Protein AF-A0A961GKF4-F1 (afdb_monomer)

Radius of gyration: 21.77 Å; Cα contacts (8 Å, |Δi|>4): 255; chains: 1; bounding box: 46×37×75 Å

Sequence (234 aa):
SEDMGIIAVYMNDEKHPLAAIPRLLDRANQALQTLERYKSGLDEVAGQLARLEIEDAVTIRDVVILLQRMEMVLRISDEIEATIVELGTDGRLIRLQLDEIMAGVQDERRLVVLDYFHEDAAWHLEEAMTALDQLATSDLLDLKQVASMLHLPEGAGDLDGSLQPKGYRMLARIPRLPDGVVDHIVERFGTLSKIMRATIDDLDDVDGVGETRARAIKEGLSRLAEASILGRYS

Solvent-accessible surface area (backbone atoms only — not comparable to full-atom values): 13100 Å² total; per-residue (Å²): 143,82,88,72,91,71,50,66,52,75,56,91,96,44,78,46,74,54,77,58,65,71,60,51,51,54,51,42,53,55,48,49,59,48,42,52,55,45,48,55,53,36,52,53,46,52,53,52,47,54,40,27,52,74,65,72,62,30,29,46,45,57,56,39,52,41,52,41,39,49,54,51,42,49,56,50,48,54,55,41,51,56,48,32,62,75,44,48,82,78,20,54,64,60,48,54,51,48,54,60,74,50,59,64,50,68,60,51,51,53,27,54,48,64,20,60,48,67,78,50,102,88,37,48,70,66,56,49,52,51,52,60,72,69,50,50,74,76,48,56,73,34,58,42,53,49,30,41,70,54,57,31,85,80,35,53,77,47,52,79,42,77,49,70,47,26,33,56,55,68,53,69,72,34,86,93,62,56,66,71,39,52,52,44,49,34,69,73,51,55,27,32,69,48,54,73,67,50,50,53,66,65,37,28,74,34,73,83,41,37,65,71,46,17,48,53,50,55,52,42,55,48,51,53,49,50,50,46,58,54,63,74,79,114

Foldseek 3Di:
DPPDPWDWDDDDPDIGTADDLVVLVVVLVVLLVVLLVLLVVLVVLVLVQLLCQLVLNDFLLSLLVNLLSLLVSVVSLVVSVVSLVSNPPVCVVSVVSSCVSCPCSVVLSLQSLQFFADDDPPDDSVQLVVQSNVDDNVQSVQSQSNQQSRVGPPGSNDRSHGTFTLCSNLQVQQPPDDPVLVVQLSVLQVGPNSSQVDDLVSSCPGPPQHSVNSVSSNVSSVVSNVVSVVVVVD

Nearest PDB structures (foldseek):
  3c1y-assembly1_A  TM=8.906E-01  e=5.230E-15  Thermotoga maritima
  7y0d-assembly1_G  TM=9.276E-01  e=1.802E-14  Mycolicibacterium smegmatis MC2 155
  4yxm-assembly1_A  TM=8.840E-01  e=3.263E-14  Thermotoga maritima
  7jh5-assembly2_B  TM=2.124E-01  e=2.817E-01  synthetic construct
  7k5b-assembly1_C  TM=2.285E-01  e=2.142E+00  Tetrahymena thermophila

Secondary structure (DSSP, 8-state):
------EEEEETTEEEEEPPHHHHHHHHHHHHHHHHHHHHHHHHHHHHHHHHHHTT-EEHHHHHHHHHHHHHHHHHHHHHHHHHHHHGGGGHHHHHHHHHHHTTHHHHHHHHHHHH---BTTB-HHHHHHHHHT--HHHHT-HHHHHHHTT-TTGGG-TT-EE---SHHHHHTSTT--HHH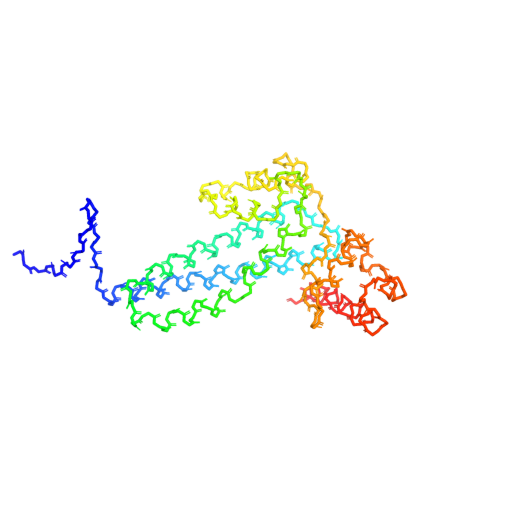HHHHHHHH-SHHHHHH--HHHHHTSTTTHHHHHHHHHHHHHHHHHHHHHTT--

Mean predicted aligned error: 5.62 Å

pLDDT: mean 91.43, std 9.97, range [41.97, 98.44]

Structure (mmCIF, N/CA/C/O backbone):
data_AF-A0A961GKF4-F1
#
_entry.id   AF-A0A961GKF4-F1
#
loop_
_atom_site.group_PDB
_atom_site.id
_atom_site.type_symbol
_atom_site.label_atom_id
_atom_site.label_alt_id
_atom_site.label_comp_id
_atom_site.label_asym_id
_atom_site.label_entity_id
_atom_site.label_seq_id
_atom_site.pdbx_PDB_ins_code
_atom_site.Cartn_x
_atom_site.Cartn_y
_atom_site.Cartn_z
_atom_site.occupancy
_atom_site.B_iso_or_equiv
_atom_site.auth_seq_id
_atom_site.auth_comp_id
_atom_site.auth_asym_id
_atom_site.auth_atom_id
_atom_site.pdbx_PDB_model_num
ATOM 1 N N . SER A 1 1 ? 22.509 4.468 -48.018 1.00 45.38 1 SER A N 1
ATOM 2 C CA . SER A 1 1 ? 21.329 4.504 -47.128 1.00 45.38 1 SER A CA 1
ATOM 3 C C . SER A 1 1 ? 21.329 3.228 -46.300 1.00 45.38 1 SER A C 1
ATOM 5 O O . SER A 1 1 ? 20.417 2.419 -46.381 1.00 45.38 1 SER A O 1
ATOM 7 N N . GLU A 1 2 ? 22.444 3.029 -45.598 1.00 45.44 2 GLU A N 1
ATOM 8 C CA . GLU A 1 2 ? 22.917 1.773 -44.989 1.00 45.44 2 GLU A CA 1
ATOM 9 C C . GLU A 1 2 ? 23.235 2.018 -43.493 1.00 45.44 2 GLU A C 1
ATOM 11 O O . GLU A 1 2 ? 23.802 1.174 -42.815 1.00 45.44 2 GLU A O 1
ATOM 16 N N . ASP A 1 3 ? 22.842 3.193 -42.976 1.00 51.28 3 ASP A N 1
ATOM 17 C CA . ASP A 1 3 ? 23.313 3.780 -41.711 1.00 51.28 3 ASP A CA 1
ATOM 18 C C . ASP A 1 3 ? 22.373 3.559 -40.517 1.00 51.28 3 ASP A C 1
ATOM 20 O O . ASP A 1 3 ? 22.557 4.148 -39.454 1.00 51.28 3 ASP A O 1
ATOM 24 N N . MET A 1 4 ? 21.357 2.705 -40.642 1.00 59.06 4 MET A N 1
ATOM 25 C CA . MET A 1 4 ? 20.515 2.341 -39.502 1.00 59.06 4 MET A CA 1
ATOM 26 C C . MET A 1 4 ? 20.481 0.827 -39.347 1.00 59.06 4 MET A C 1
ATOM 28 O O . MET A 1 4 ? 19.650 0.145 -39.944 1.00 59.06 4 MET A O 1
ATOM 32 N N . GLY A 1 5 ? 21.401 0.314 -38.526 1.00 64.56 5 GLY A N 1
ATOM 33 C CA . GLY A 1 5 ? 21.435 -1.069 -38.048 1.00 64.56 5 GLY A CA 1
ATOM 34 C C . GLY A 1 5 ? 20.255 -1.378 -37.123 1.00 64.56 5 GLY A C 1
ATOM 35 O O . GLY A 1 5 ? 20.435 -1.594 -35.930 1.00 64.56 5 GLY A O 1
ATOM 36 N N . ILE A 1 6 ? 19.040 -1.343 -37.668 1.00 72.56 6 ILE A N 1
ATOM 37 C CA . ILE A 1 6 ? 17.815 -1.738 -36.975 1.00 72.56 6 ILE A CA 1
ATOM 38 C C . ILE A 1 6 ? 17.697 -3.252 -37.107 1.00 72.56 6 ILE A C 1
ATOM 40 O O . ILE A 1 6 ? 17.467 -3.775 -38.199 1.00 72.56 6 ILE A O 1
ATOM 44 N N . ILE A 1 7 ? 17.847 -3.955 -35.990 1.00 82.06 7 ILE A N 1
ATOM 45 C CA . ILE A 1 7 ? 17.543 -5.382 -35.902 1.00 82.06 7 ILE A CA 1
ATOM 46 C C . ILE A 1 7 ? 16.043 -5.494 -35.630 1.00 82.06 7 ILE A C 1
ATOM 48 O O . ILE A 1 7 ? 15.520 -4.789 -34.776 1.00 82.06 7 ILE A O 1
ATOM 52 N N . ALA A 1 8 ? 15.328 -6.345 -36.361 1.00 85.94 8 ALA A N 1
ATOM 53 C CA . ALA A 1 8 ? 13.914 -6.606 -36.108 1.00 85.94 8 ALA A CA 1
ATOM 54 C C . ALA A 1 8 ? 13.666 -8.109 -36.044 1.00 85.94 8 ALA A C 1
ATOM 56 O O . ALA A 1 8 ? 14.152 -8.857 -36.895 1.00 85.94 8 ALA A O 1
ATOM 57 N N . VAL A 1 9 ? 12.898 -8.530 -35.046 1.00 86.69 9 VAL A N 1
ATOM 58 C CA . VAL A 1 9 ? 12.414 -9.901 -34.901 1.00 86.69 9 VAL A CA 1
ATOM 59 C C . VAL A 1 9 ? 11.034 -9.983 -35.541 1.00 86.69 9 VAL A C 1
ATOM 61 O O . VAL A 1 9 ? 10.201 -9.096 -35.356 1.00 86.69 9 VAL A O 1
ATOM 64 N N . TYR A 1 10 ? 10.807 -11.039 -36.316 1.00 87.94 10 TYR A N 1
ATOM 65 C CA . TYR A 1 10 ? 9.516 -11.333 -36.927 1.00 87.94 10 TYR A CA 1
ATOM 66 C C . TYR A 1 10 ? 9.009 -12.654 -36.366 1.00 87.94 10 TYR A C 1
ATOM 68 O O . TYR A 1 10 ? 9.736 -13.649 -36.381 1.00 87.94 10 TYR 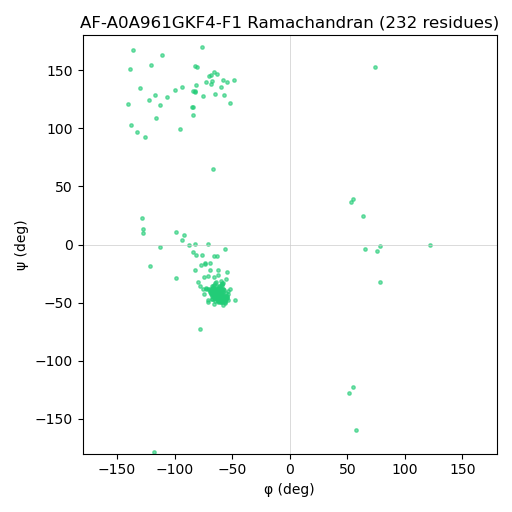A O 1
ATOM 76 N N . MET A 1 11 ? 7.773 -12.662 -35.885 1.00 90.12 11 MET A N 1
ATOM 77 C CA . MET A 1 11 ? 7.097 -13.866 -35.420 1.00 90.12 11 MET A CA 1
ATOM 78 C C . MET A 1 11 ? 5.638 -13.800 -35.865 1.00 90.12 11 MET A C 1
ATOM 80 O O . MET A 1 11 ? 4.927 -12.863 -35.519 1.00 90.12 11 MET A O 1
ATOM 84 N N . ASN A 1 12 ? 5.196 -14.792 -36.643 1.00 92.00 12 ASN A N 1
ATOM 85 C CA . ASN A 1 12 ? 3.912 -14.751 -37.355 1.00 92.00 12 ASN A CA 1
ATOM 86 C C . ASN A 1 12 ? 3.781 -13.451 -38.180 1.00 92.00 12 ASN A C 1
ATOM 88 O O . ASN A 1 12 ? 4.694 -13.124 -38.939 1.00 92.00 12 ASN A O 1
ATOM 92 N N . ASP A 1 13 ? 2.683 -12.713 -38.005 1.00 91.75 13 ASP A N 1
ATOM 93 C CA . ASP A 1 13 ? 2.417 -11.435 -38.674 1.00 91.75 13 ASP A CA 1
ATOM 94 C C . ASP A 1 13 ? 2.894 -10.213 -37.860 1.00 91.75 13 ASP A C 1
ATOM 96 O O . ASP A 1 13 ? 2.626 -9.069 -38.231 1.00 91.75 13 ASP A O 1
ATOM 100 N N . GLU A 1 14 ? 3.625 -10.427 -36.759 1.00 88.19 14 GLU A N 1
ATOM 101 C CA . GLU A 1 14 ? 4.154 -9.356 -35.915 1.00 88.19 14 GLU A CA 1
ATOM 102 C C . GLU A 1 14 ? 5.627 -9.064 -36.219 1.00 88.19 14 GLU A C 1
ATOM 104 O O . GLU A 1 14 ? 6.480 -9.955 -36.295 1.00 88.19 14 GLU A O 1
ATOM 109 N N . LYS A 1 15 ? 5.936 -7.771 -36.363 1.00 88.38 15 LYS A N 1
ATOM 110 C CA . LYS A 1 15 ? 7.294 -7.239 -36.502 1.00 88.38 15 LYS A CA 1
ATOM 111 C C . LYS A 1 15 ? 7.641 -6.419 -35.267 1.00 88.38 15 LYS A C 1
ATOM 113 O O . LYS A 1 15 ? 7.034 -5.374 -35.040 1.00 88.38 15 LYS A O 1
ATOM 118 N N . HIS A 1 16 ? 8.687 -6.820 -34.555 1.00 86.44 16 HIS A N 1
ATOM 119 C CA . HIS A 1 16 ? 9.193 -6.105 -33.391 1.00 86.44 16 HIS A CA 1
ATOM 120 C C . HIS A 1 16 ? 10.620 -5.579 -33.644 1.00 86.44 16 HIS A C 1
ATOM 122 O O . HIS A 1 16 ? 11.556 -6.376 -33.752 1.00 86.44 16 HIS A O 1
ATOM 128 N N . PRO A 1 17 ? 10.821 -4.257 -33.805 1.00 86.00 17 PRO A N 1
ATOM 129 C CA . PRO A 1 17 ? 12.155 -3.675 -33.931 1.00 86.00 17 PRO A CA 1
ATOM 130 C C . PRO A 1 17 ? 12.854 -3.635 -32.566 1.00 86.00 17 PRO A C 1
ATOM 132 O O . PRO A 1 17 ? 12.312 -3.071 -31.624 1.00 86.00 17 PRO A O 1
ATOM 135 N N . LEU A 1 18 ? 14.068 -4.174 -32.488 1.00 86.38 18 LEU A N 1
ATOM 136 C CA . LEU A 1 18 ? 14.913 -4.103 -31.299 1.00 86.38 18 LEU A CA 1
ATOM 137 C C . LEU A 1 18 ? 15.646 -2.765 -31.253 1.00 86.38 18 LEU A C 1
ATOM 139 O O . LEU A 1 18 ? 16.268 -2.336 -32.235 1.00 86.38 18 LEU A O 1
ATOM 143 N N . ALA A 1 19 ? 15.594 -2.110 -30.100 1.00 86.06 19 ALA A N 1
ATOM 144 C CA . ALA A 1 19 ? 16.370 -0.914 -29.845 1.00 86.06 19 ALA A CA 1
ATOM 145 C C . ALA A 1 19 ? 17.805 -1.265 -29.419 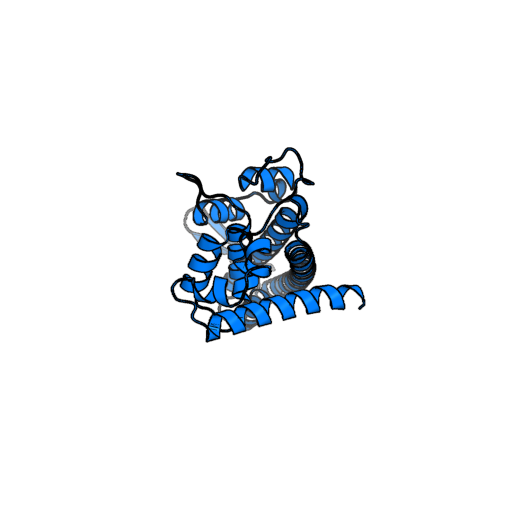1.00 86.06 19 ALA A C 1
ATOM 147 O O . ALA A 1 19 ? 18.098 -2.324 -28.870 1.00 86.06 19 ALA A O 1
ATOM 148 N N . ALA A 1 20 ? 18.736 -0.344 -29.670 1.00 90.25 20 ALA A N 1
ATOM 149 C CA . ALA A 1 20 ? 20.107 -0.497 -29.197 1.00 90.25 20 ALA A CA 1
ATOM 150 C C . ALA A 1 20 ? 20.167 -0.405 -27.661 1.00 90.25 20 ALA A C 1
ATOM 152 O O . ALA A 1 20 ? 19.530 0.472 -27.075 1.00 90.25 20 ALA A O 1
ATOM 153 N N . ILE A 1 21 ? 21.008 -1.236 -27.033 1.00 91.38 21 ILE A N 1
ATOM 154 C CA . ILE A 1 21 ? 21.167 -1.313 -25.567 1.00 91.38 21 ILE A CA 1
ATOM 155 C C . ILE A 1 21 ? 21.324 0.068 -24.899 1.00 91.38 21 ILE A C 1
ATOM 157 O O . ILE A 1 21 ? 20.583 0.330 -23.954 1.00 91.38 21 ILE A O 1
ATOM 161 N N . PRO A 1 22 ? 22.182 1.001 -25.377 1.00 93.25 22 PRO A N 1
ATOM 162 C CA . PRO A 1 22 ? 22.313 2.314 -24.738 1.00 93.25 22 PRO A CA 1
ATOM 163 C C . PRO A 1 22 ? 20.994 3.094 -24.674 1.00 93.25 22 PRO A C 1
ATOM 165 O O . PRO A 1 22 ? 20.686 3.712 -23.662 1.00 93.25 22 PRO A O 1
ATOM 168 N N . ARG A 1 23 ? 20.167 3.003 -25.723 1.00 92.69 23 ARG A N 1
ATOM 169 C CA . ARG A 1 23 ? 18.862 3.674 -25.776 1.00 92.69 23 ARG A CA 1
ATOM 170 C C . ARG A 1 23 ? 17.866 3.057 -24.794 1.00 92.69 23 ARG A C 1
ATOM 172 O O . ARG A 1 23 ? 17.072 3.785 -24.203 1.00 92.69 23 ARG A O 1
ATOM 179 N N . LEU A 1 24 ? 17.891 1.734 -24.641 1.00 94.00 24 LEU A N 1
ATOM 180 C CA . LEU A 1 24 ? 17.051 1.028 -23.672 1.00 94.00 24 LEU A CA 1
ATOM 181 C C . LEU A 1 24 ? 17.455 1.361 -22.235 1.00 94.00 24 LEU A C 1
ATOM 183 O O . LEU A 1 24 ? 16.582 1.631 -21.416 1.00 94.00 24 LEU A O 1
ATOM 187 N N . LEU A 1 25 ? 18.758 1.425 -21.947 1.00 94.81 25 LEU A N 1
ATOM 188 C CA . LEU A 1 25 ? 19.271 1.850 -20.643 1.00 94.81 25 LEU A CA 1
ATOM 189 C C . LEU A 1 25 ? 18.860 3.290 -20.314 1.00 94.81 25 LEU A C 1
ATOM 191 O O . LEU A 1 25 ? 18.378 3.546 -19.214 1.00 94.81 25 LEU A O 1
ATOM 195 N N . ASP A 1 26 ? 18.991 4.222 -21.261 1.00 95.69 26 ASP A N 1
ATOM 196 C CA . ASP A 1 26 ? 18.567 5.613 -21.058 1.00 95.69 26 ASP A CA 1
ATOM 197 C C . ASP A 1 26 ? 17.063 5.714 -20.765 1.00 95.69 26 ASP A C 1
ATOM 199 O O . ASP A 1 26 ? 16.660 6.414 -19.834 1.00 95.69 26 ASP A O 1
ATOM 203 N N . ARG A 1 27 ? 16.228 4.980 -21.517 1.00 95.00 27 ARG A N 1
ATOM 204 C CA . ARG A 1 27 ? 14.777 4.918 -21.280 1.00 95.00 27 ARG A CA 1
ATOM 205 C C . ARG A 1 27 ? 14.459 4.324 -19.906 1.00 95.00 27 ARG A C 1
ATOM 207 O O . ARG A 1 27 ? 13.668 4.913 -19.174 1.00 95.00 27 ARG A O 1
ATOM 214 N N . ALA A 1 28 ? 15.084 3.203 -19.545 1.00 96.06 28 ALA A N 1
ATOM 215 C CA . ALA A 1 28 ? 14.879 2.541 -18.258 1.00 96.06 28 ALA A CA 1
ATOM 216 C C . ALA A 1 28 ? 15.257 3.453 -17.082 1.00 96.06 28 ALA A C 1
ATOM 218 O O . ALA A 1 28 ? 14.488 3.581 -16.135 1.00 96.06 28 ALA A O 1
ATOM 219 N N . ASN A 1 29 ? 16.389 4.156 -17.170 1.00 96.00 29 ASN A N 1
ATOM 220 C CA . ASN A 1 29 ? 16.819 5.108 -16.144 1.00 96.00 29 ASN A CA 1
ATOM 221 C C . ASN A 1 29 ? 15.842 6.288 -15.994 1.00 96.00 29 ASN A C 1
ATOM 223 O O . ASN A 1 29 ? 15.541 6.705 -14.877 1.00 96.00 29 ASN A O 1
ATOM 227 N N . GLN A 1 30 ? 15.318 6.827 -17.101 1.00 96.50 30 GLN A N 1
ATOM 228 C CA . GLN A 1 30 ? 14.310 7.897 -17.059 1.00 96.50 30 GLN A CA 1
ATOM 229 C C . GLN A 1 30 ? 12.986 7.422 -16.446 1.00 96.50 30 GLN A C 1
ATOM 231 O O . GLN A 1 30 ? 12.352 8.156 -15.678 1.00 96.50 30 GLN A O 1
ATOM 236 N N . ALA A 1 31 ? 12.573 6.198 -16.774 1.00 96.62 31 ALA A N 1
ATOM 237 C CA . ALA A 1 31 ? 11.378 5.583 -16.219 1.00 96.62 31 ALA A CA 1
ATOM 238 C C . ALA A 1 31 ? 11.545 5.296 -14.718 1.00 96.62 31 ALA A C 1
ATOM 240 O O . ALA A 1 31 ? 10.671 5.684 -13.950 1.00 96.62 31 ALA A O 1
ATOM 241 N N . LEU A 1 32 ? 12.691 4.761 -14.274 1.00 98.12 32 LEU A N 1
ATOM 242 C CA . LEU A 1 32 ? 13.011 4.566 -12.852 1.00 98.12 32 LEU A CA 1
ATOM 243 C C . LEU A 1 32 ? 12.967 5.876 -12.061 1.00 98.12 32 LEU A C 1
ATOM 245 O O . LEU A 1 32 ? 12.278 5.956 -11.052 1.00 98.12 32 LEU A O 1
ATOM 249 N N . GLN A 1 33 ? 13.604 6.942 -12.552 1.00 97.81 33 GLN A N 1
ATOM 250 C CA . GLN A 1 33 ? 13.526 8.259 -11.899 1.00 97.81 33 GLN A CA 1
ATOM 251 C C . GLN A 1 33 ? 12.091 8.790 -11.817 1.00 97.81 33 GLN A C 1
ATOM 253 O O . GLN A 1 33 ? 11.741 9.560 -10.923 1.00 97.81 33 GLN A O 1
ATOM 258 N N . THR A 1 34 ? 11.252 8.441 -12.793 1.00 97.25 34 THR A N 1
ATOM 259 C CA . THR A 1 34 ? 9.830 8.779 -12.752 1.00 97.25 34 THR A CA 1
ATOM 260 C C . THR A 1 34 ? 9.124 7.940 -11.697 1.00 97.25 34 THR A C 1
ATOM 262 O O . THR A 1 34 ? 8.437 8.516 -10.859 1.00 97.25 34 THR A O 1
ATOM 265 N N . LEU A 1 35 ? 9.356 6.629 -11.670 1.00 98.44 35 LEU A N 1
ATOM 266 C CA . LEU A 1 35 ? 8.811 5.721 -10.670 1.00 98.44 35 LEU A CA 1
ATOM 267 C C . LEU A 1 35 ? 9.161 6.162 -9.244 1.00 98.44 35 LEU A C 1
ATOM 269 O O . LEU A 1 35 ? 8.263 6.239 -8.417 1.00 98.44 35 LEU A O 1
ATOM 273 N N . GLU A 1 36 ? 10.409 6.549 -8.968 1.00 98.25 36 GLU A N 1
ATOM 274 C CA . GLU A 1 36 ? 10.838 7.071 -7.660 1.00 98.25 36 GLU A CA 1
ATOM 275 C C . GLU A 1 36 ? 10.011 8.288 -7.221 1.00 98.25 36 GLU A C 1
ATOM 277 O O . GLU A 1 36 ? 9.539 8.356 -6.085 1.00 98.25 36 GLU A O 1
ATOM 282 N N . ARG A 1 37 ? 9.769 9.243 -8.132 1.00 98.06 37 ARG A N 1
ATOM 283 C CA . ARG A 1 37 ? 8.921 10.413 -7.841 1.00 98.06 37 ARG A CA 1
ATOM 284 C C . ARG A 1 37 ? 7.478 10.010 -7.554 1.00 98.06 37 ARG A C 1
ATOM 286 O O . ARG A 1 37 ? 6.856 10.564 -6.649 1.00 98.06 37 ARG A O 1
ATOM 293 N N . TYR A 1 38 ? 6.942 9.061 -8.317 1.00 97.50 38 TYR A N 1
ATOM 294 C CA . TYR A 1 38 ? 5.588 8.554 -8.104 1.00 97.50 38 TYR A CA 1
ATOM 295 C C . TYR A 1 38 ? 5.467 7.769 -6.797 1.00 97.50 38 TYR A C 1
ATOM 297 O O . TYR A 1 38 ? 4.489 7.966 -6.081 1.00 97.50 38 TYR A O 1
ATOM 305 N N . LYS A 1 39 ? 6.471 6.961 -6.445 1.00 97.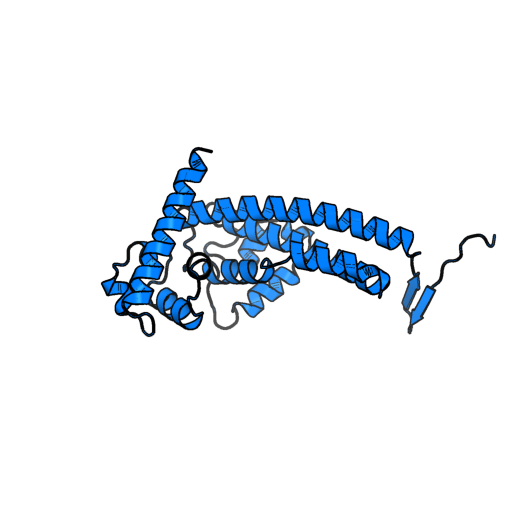75 39 LYS A N 1
ATOM 306 C CA . LYS A 1 39 ? 6.552 6.229 -5.179 1.00 97.75 39 LYS A CA 1
ATOM 307 C C . LYS A 1 39 ? 6.625 7.177 -3.986 1.00 97.75 39 LYS A C 1
ATOM 309 O O . LYS A 1 39 ? 5.870 7.001 -3.042 1.00 97.75 39 LYS A O 1
ATOM 314 N N . SER A 1 40 ? 7.442 8.229 -4.061 1.00 97.38 40 SER A N 1
ATOM 315 C CA . SER A 1 40 ? 7.492 9.264 -3.018 1.00 97.38 40 SER A CA 1
ATOM 316 C C . SER A 1 40 ? 6.124 9.922 -2.813 1.00 97.38 40 SER A C 1
ATOM 318 O O . SER A 1 40 ? 5.664 10.059 -1.684 1.00 97.38 40 SER A O 1
ATOM 320 N N . GLY A 1 41 ? 5.442 10.296 -3.902 1.00 97.50 41 GLY A N 1
ATOM 321 C CA . GLY A 1 41 ? 4.092 10.858 -3.816 1.00 97.50 41 GLY A CA 1
ATOM 322 C C . GLY A 1 41 ? 3.052 9.856 -3.300 1.00 97.50 41 GLY A C 1
ATOM 323 O O . GLY A 1 41 ? 2.139 10.237 -2.573 1.00 97.50 41 GLY A O 1
ATOM 324 N N . LEU A 1 42 ? 3.189 8.574 -3.649 1.00 97.88 42 LEU A N 1
ATOM 325 C CA . LEU A 1 42 ? 2.366 7.498 -3.102 1.00 97.88 42 LEU A CA 1
ATOM 326 C C . LEU A 1 42 ? 2.558 7.381 -1.583 1.00 97.88 42 LEU A C 1
ATOM 328 O O . LEU A 1 42 ? 1.567 7.337 -0.860 1.00 97.88 42 LEU A O 1
ATOM 332 N N . ASP A 1 43 ? 3.799 7.401 -1.099 1.00 97.00 43 ASP A N 1
ATOM 333 C CA . ASP A 1 43 ? 4.116 7.289 0.330 1.00 97.00 43 ASP A CA 1
ATOM 334 C C . ASP A 1 43 ? 3.544 8.459 1.142 1.00 97.00 43 ASP A C 1
ATOM 336 O O . ASP A 1 43 ? 3.017 8.266 2.242 1.00 97.00 43 ASP A O 1
ATOM 340 N N . GLU A 1 44 ? 3.571 9.671 0.584 1.00 96.31 44 GLU A N 1
ATOM 341 C CA . GLU A 1 44 ? 2.938 10.845 1.190 1.00 96.31 44 GLU A CA 1
ATOM 342 C C . GLU A 1 44 ? 1.421 10.664 1.345 1.00 96.31 44 GLU A C 1
ATOM 344 O O . GLU A 1 44 ? 0.874 10.909 2.426 1.00 96.31 44 GLU A O 1
ATOM 349 N N . VAL A 1 45 ? 0.739 10.209 0.289 1.00 97.44 45 VAL A N 1
ATOM 350 C CA . VAL A 1 45 ? -0.713 9.964 0.302 1.00 97.44 45 VAL A CA 1
ATOM 351 C C . VAL A 1 45 ? -1.064 8.794 1.225 1.00 97.44 45 VAL A C 1
ATOM 353 O O . VAL A 1 45 ? -2.023 8.882 1.990 1.00 97.44 45 VAL A O 1
ATOM 356 N N . ALA A 1 46 ? -0.271 7.720 1.227 1.00 96.75 46 ALA A N 1
ATOM 357 C CA . ALA A 1 46 ? -0.461 6.578 2.119 1.00 96.75 46 ALA A CA 1
ATOM 358 C C . ALA A 1 46 ? -0.338 6.999 3.591 1.00 96.75 46 ALA A C 1
ATOM 360 O O . ALA A 1 46 ? -1.161 6.615 4.427 1.00 96.75 46 ALA A O 1
ATOM 361 N N . GLY A 1 47 ? 0.650 7.846 3.897 1.00 95.06 47 GLY A N 1
ATOM 362 C CA . GLY A 1 47 ? 0.823 8.458 5.209 1.00 95.06 47 GLY A CA 1
ATOM 363 C C . GLY A 1 47 ? -0.350 9.356 5.605 1.00 95.06 47 GLY A C 1
ATOM 364 O O . GLY A 1 47 ? -0.803 9.285 6.744 1.00 95.06 47 GLY A O 1
ATOM 365 N N . GLN A 1 48 ? -0.874 10.169 4.681 1.00 95.50 48 GLN A N 1
ATOM 366 C CA . GLN A 1 48 ? -2.072 10.988 4.911 1.00 95.50 48 GLN A CA 1
ATOM 367 C C . GLN A 1 48 ? -3.300 10.126 5.220 1.00 95.50 48 GLN A C 1
ATOM 369 O O . GLN A 1 48 ? -3.954 10.368 6.235 1.00 95.50 48 GLN A O 1
ATOM 374 N N . LEU A 1 49 ? -3.567 9.090 4.417 1.00 97.12 49 LEU A N 1
ATOM 375 C CA . LEU A 1 49 ? -4.692 8.185 4.656 1.00 97.12 49 LEU A CA 1
ATOM 376 C C . LEU A 1 49 ? -4.557 7.489 6.015 1.00 97.12 49 LEU A C 1
ATOM 378 O O . LEU A 1 49 ? -5.527 7.426 6.756 1.00 97.12 49 LEU A O 1
ATOM 382 N N . ALA A 1 50 ? -3.359 7.029 6.391 1.00 96.19 50 ALA A N 1
ATOM 383 C CA . ALA A 1 50 ? -3.141 6.392 7.693 1.00 96.19 50 ALA A CA 1
ATOM 384 C C . ALA A 1 50 ? -3.489 7.318 8.874 1.00 96.19 50 ALA A C 1
ATOM 386 O O . ALA A 1 50 ? -3.986 6.852 9.899 1.00 96.19 50 ALA A O 1
ATOM 387 N N . ARG A 1 51 ? -3.272 8.635 8.740 1.00 95.25 51 ARG A N 1
ATOM 388 C CA . ARG A 1 51 ? -3.710 9.602 9.760 1.00 95.25 51 ARG A CA 1
ATOM 389 C C . ARG A 1 51 ? -5.231 9.697 9.829 1.00 95.25 51 ARG A C 1
ATOM 391 O O . ARG A 1 51 ? -5.783 9.620 10.921 1.00 95.25 51 ARG A O 1
ATOM 398 N N . LEU A 1 52 ? -5.893 9.815 8.678 1.00 96.62 52 LEU A N 1
ATOM 399 C CA . LEU A 1 52 ? -7.356 9.878 8.598 1.00 96.62 52 LEU A CA 1
ATOM 400 C C . LEU A 1 52 ? -8.019 8.603 9.135 1.00 96.62 52 LEU A C 1
ATOM 402 O O . LEU A 1 52 ? -9.047 8.684 9.799 1.00 96.62 52 LEU A O 1
ATOM 406 N N . GLU A 1 53 ? -7.409 7.439 8.910 1.00 96.75 53 GLU A N 1
ATOM 407 C CA . GLU A 1 53 ? -7.866 6.149 9.441 1.00 96.75 53 GLU A CA 1
ATOM 408 C C . GLU A 1 53 ? -7.859 6.108 10.967 1.00 96.75 53 GLU A C 1
ATOM 410 O O . GLU A 1 53 ? -8.833 5.686 11.584 1.00 96.75 53 GLU A O 1
ATOM 415 N N . ILE A 1 54 ? -6.771 6.577 11.578 1.00 94.94 54 ILE A N 1
ATOM 416 C CA . ILE A 1 54 ? -6.624 6.665 13.037 1.00 94.94 54 ILE A CA 1
ATOM 417 C C . ILE A 1 54 ? -7.627 7.662 13.634 1.00 94.94 54 ILE A C 1
ATOM 419 O O . ILE A 1 54 ? -8.090 7.492 14.762 1.00 94.94 54 ILE A O 1
ATOM 423 N N . GLU A 1 55 ? -7.949 8.710 12.881 1.00 94.31 55 GLU A N 1
ATOM 424 C CA . GLU A 1 55 ? -8.862 9.778 13.284 1.00 94.31 55 GLU A CA 1
ATOM 425 C C . GLU A 1 55 ? -10.335 9.475 12.976 1.00 94.31 55 GLU A C 1
ATOM 427 O O . GLU A 1 55 ? -11.191 10.289 13.320 1.00 94.31 55 GLU A O 1
ATOM 432 N N . ASP A 1 56 ? -10.636 8.311 12.383 1.00 95.19 56 ASP A N 1
ATOM 433 C CA . ASP A 1 56 ? -11.987 7.902 11.966 1.00 95.19 56 ASP A CA 1
ATOM 434 C C . ASP A 1 56 ? -12.641 8.939 11.026 1.00 95.19 56 ASP A C 1
ATOM 436 O O . ASP A 1 56 ? -13.825 9.251 11.140 1.00 95.19 56 ASP A O 1
ATOM 440 N N . ALA A 1 57 ? -11.839 9.519 10.124 1.00 96.44 57 ALA A N 1
ATOM 441 C CA . ALA A 1 57 ? -12.202 10.660 9.275 1.00 96.44 57 ALA A CA 1
ATOM 442 C C . ALA A 1 57 ? -11.926 10.419 7.778 1.00 96.44 57 ALA A C 1
ATOM 444 O O . ALA A 1 57 ? -11.738 11.367 7.018 1.00 96.44 57 ALA A O 1
ATOM 445 N N . VAL A 1 58 ? -11.862 9.154 7.357 1.00 97.00 58 VAL A N 1
ATOM 446 C CA . VAL A 1 58 ? -11.600 8.782 5.960 1.00 97.00 58 VAL A CA 1
ATOM 447 C C . VAL A 1 58 ? -12.814 9.081 5.087 1.00 97.00 58 VAL A C 1
ATOM 449 O O . VAL A 1 58 ? -13.953 8.799 5.471 1.00 97.00 58 VAL A O 1
ATOM 452 N N . THR A 1 59 ? -12.560 9.593 3.885 1.00 95.88 59 THR A N 1
ATOM 453 C CA . THR A 1 59 ? -13.561 9.727 2.822 1.00 95.88 59 THR A CA 1
ATOM 454 C C . THR A 1 59 ? -13.287 8.781 1.655 1.00 95.88 59 THR A C 1
ATOM 456 O O . THR A 1 59 ? -12.168 8.288 1.476 1.00 95.88 59 THR A O 1
ATOM 459 N N . ILE A 1 60 ? -14.297 8.557 0.809 1.00 95.06 60 ILE A N 1
ATOM 460 C CA . ILE A 1 60 ? -14.150 7.802 -0.448 1.00 95.06 60 ILE A CA 1
ATOM 461 C C . ILE A 1 60 ? -13.020 8.390 -1.301 1.00 95.06 60 ILE A C 1
ATOM 463 O O . ILE A 1 60 ? -12.193 7.653 -1.842 1.00 95.06 60 ILE A O 1
ATOM 467 N N . ARG A 1 61 ? -12.942 9.721 -1.388 1.00 95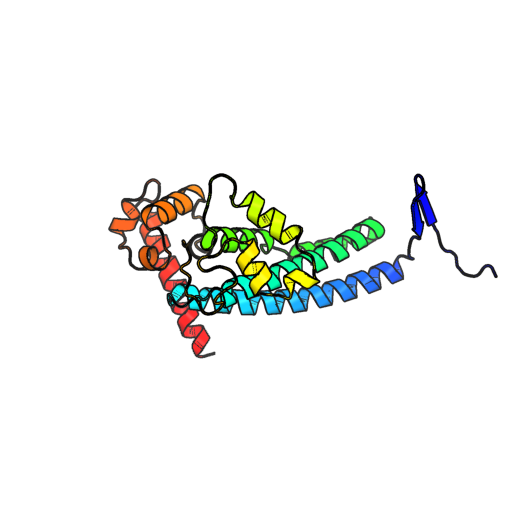.56 61 ARG A N 1
ATOM 468 C CA . ARG A 1 61 ? -11.898 10.436 -2.126 1.00 95.56 61 ARG A CA 1
ATOM 469 C C . ARG A 1 61 ? -10.496 10.026 -1.689 1.00 95.56 61 ARG A C 1
ATOM 471 O O . ARG A 1 61 ? -9.657 9.789 -2.554 1.00 95.56 61 ARG A O 1
ATOM 478 N N . ASP A 1 62 ? -10.241 9.946 -0.387 1.00 97.12 62 ASP A N 1
ATOM 479 C CA . ASP A 1 62 ? -8.904 9.656 0.141 1.00 97.12 62 ASP A CA 1
ATOM 480 C C . ASP A 1 62 ? -8.435 8.255 -0.272 1.00 97.12 62 ASP A C 1
ATOM 482 O O . ASP A 1 62 ? -7.307 8.077 -0.741 1.00 97.12 62 ASP A O 1
ATOM 486 N N . VAL A 1 63 ? -9.332 7.270 -0.171 1.00 96.06 63 VAL A N 1
ATOM 487 C CA . VAL A 1 63 ? -9.070 5.879 -0.568 1.00 96.06 63 VAL A CA 1
ATOM 488 C C . VAL A 1 63 ? -8.833 5.780 -2.072 1.00 96.06 63 VAL A C 1
ATOM 490 O O . VAL A 1 63 ? -7.864 5.164 -2.517 1.00 96.06 63 VAL A O 1
ATOM 493 N N . VAL A 1 64 ? -9.684 6.425 -2.869 1.00 95.25 64 VAL A N 1
ATOM 494 C CA . VAL A 1 64 ? -9.593 6.368 -4.330 1.00 95.25 64 VAL A CA 1
ATOM 495 C C . VAL A 1 64 ? -8.341 7.072 -4.851 1.00 95.25 64 VAL A C 1
ATOM 497 O O . VAL A 1 64 ? -7.706 6.562 -5.771 1.00 95.25 64 VAL A O 1
ATOM 500 N N . ILE A 1 65 ? -7.940 8.205 -4.265 1.00 96.50 65 ILE A N 1
ATOM 501 C CA . ILE A 1 65 ? -6.679 8.871 -4.622 1.00 96.50 65 ILE A CA 1
ATOM 502 C C . ILE A 1 65 ? -5.492 7.953 -4.324 1.00 96.50 65 ILE A C 1
ATOM 504 O O . ILE A 1 65 ? -4.575 7.864 -5.142 1.00 96.50 65 ILE A O 1
ATOM 508 N N . LEU A 1 66 ? -5.497 7.258 -3.182 1.00 97.50 66 LEU A N 1
ATOM 509 C CA . LEU A 1 66 ? -4.424 6.327 -2.855 1.00 97.50 66 LEU A CA 1
ATOM 510 C C . LEU A 1 66 ? -4.347 5.180 -3.868 1.00 97.50 66 LEU A C 1
ATOM 512 O O . LEU A 1 66 ? -3.275 4.929 -4.420 1.00 97.50 66 LEU A O 1
ATOM 516 N N . LEU A 1 67 ? -5.478 4.532 -4.157 1.00 95.88 67 LEU A N 1
ATOM 517 C CA . LEU A 1 67 ? -5.542 3.447 -5.137 1.00 95.88 67 LEU A CA 1
ATOM 518 C C . LEU A 1 67 ? -5.125 3.931 -6.528 1.00 95.88 67 LEU A C 1
ATOM 520 O O . LEU A 1 67 ? -4.281 3.302 -7.155 1.00 95.88 67 LEU A O 1
ATOM 524 N N . GLN A 1 68 ? -5.592 5.102 -6.969 1.00 95.50 68 GLN A N 1
ATOM 525 C CA . GLN A 1 68 ? -5.143 5.729 -8.214 1.00 95.50 68 GLN A CA 1
ATOM 526 C C . GLN A 1 68 ? -3.615 5.893 -8.260 1.00 95.50 68 GLN A C 1
ATOM 528 O O . GLN A 1 68 ? -2.990 5.597 -9.277 1.00 95.50 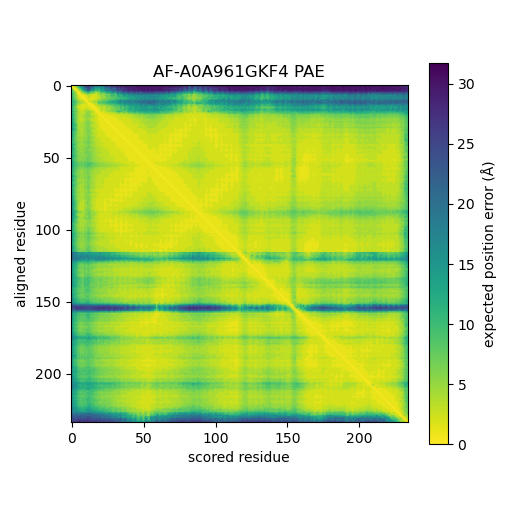68 GLN A O 1
ATOM 533 N N . ARG A 1 69 ? -2.986 6.365 -7.178 1.00 96.19 69 ARG A N 1
ATOM 534 C CA . ARG A 1 69 ? -1.524 6.535 -7.124 1.00 96.19 69 ARG A CA 1
ATOM 535 C C . ARG A 1 69 ? -0.788 5.202 -7.184 1.00 96.19 69 ARG A C 1
ATOM 537 O O . ARG A 1 69 ? 0.209 5.117 -7.900 1.00 96.19 69 ARG A O 1
ATOM 544 N N . MET A 1 70 ? -1.284 4.181 -6.488 1.00 97.06 70 MET A N 1
ATOM 545 C CA . MET A 1 70 ? -0.742 2.819 -6.562 1.00 97.06 70 MET A CA 1
ATOM 546 C C . MET A 1 70 ? -0.820 2.288 -7.992 1.00 97.06 70 MET A C 1
ATOM 548 O O . MET A 1 70 ? 0.185 1.865 -8.551 1.00 97.06 70 MET A O 1
ATOM 552 N N . GLU A 1 71 ? -1.982 2.421 -8.620 1.00 95.75 71 GLU A N 1
ATOM 553 C CA . GLU A 1 71 ? -2.236 2.025 -10.001 1.00 95.75 71 GLU A CA 1
ATOM 554 C C . GLU A 1 71 ? -1.292 2.695 -11.012 1.00 95.75 71 GLU A C 1
ATOM 556 O O . GLU A 1 71 ? -0.826 2.063 -11.966 1.00 95.75 71 GLU A O 1
ATOM 561 N N . MET A 1 72 ? -0.968 3.973 -10.809 1.00 95.25 72 MET A N 1
ATOM 562 C CA . MET A 1 72 ? 0.015 4.669 -11.640 1.00 95.25 72 MET A CA 1
ATOM 563 C C . MET A 1 72 ? 1.439 4.140 -11.431 1.00 95.25 72 MET A C 1
ATOM 565 O O . MET A 1 72 ? 2.167 3.974 -12.407 1.00 95.25 72 MET A O 1
ATOM 569 N N . VAL A 1 73 ? 1.834 3.870 -10.182 1.00 97.62 73 VAL A N 1
ATOM 570 C CA . VAL A 1 73 ? 3.142 3.277 -9.849 1.00 97.62 73 VAL A CA 1
ATOM 571 C C . VAL A 1 73 ? 3.287 1.903 -10.514 1.00 97.62 73 VAL A C 1
ATOM 573 O O . VAL A 1 73 ? 4.302 1.653 -11.162 1.00 97.62 73 VAL A O 1
ATOM 576 N N . LEU A 1 74 ? 2.256 1.054 -10.439 1.00 96.44 74 LEU A N 1
ATOM 577 C CA . LEU A 1 74 ? 2.252 -0.274 -11.062 1.00 96.44 74 LEU A CA 1
ATOM 578 C C . LEU A 1 74 ? 2.404 -0.214 -12.585 1.00 96.44 74 LEU A C 1
ATOM 580 O O . LEU A 1 74 ? 3.288 -0.862 -13.133 1.00 96.44 74 LEU A O 1
ATOM 584 N N . ARG A 1 75 ? 1.644 0.648 -13.269 1.00 94.44 75 ARG A N 1
ATOM 585 C CA . ARG A 1 75 ? 1.751 0.803 -14.733 1.00 94.44 75 ARG A CA 1
ATOM 586 C C . ARG A 1 75 ? 3.146 1.250 -15.186 1.00 94.44 75 ARG A C 1
ATOM 588 O O . ARG A 1 75 ? 3.624 0.810 -16.229 1.00 94.44 75 ARG A O 1
ATOM 595 N N . ILE A 1 76 ? 3.806 2.127 -14.422 1.00 95.88 76 ILE A N 1
ATOM 596 C CA . ILE A 1 76 ? 5.185 2.548 -14.721 1.00 95.88 76 ILE A CA 1
ATOM 597 C C . ILE A 1 76 ? 6.156 1.381 -14.488 1.00 95.88 76 ILE A C 1
ATOM 599 O O . ILE A 1 76 ? 7.068 1.187 -15.292 1.00 95.88 76 ILE A O 1
ATOM 603 N N . SER A 1 77 ? 5.955 0.599 -13.421 1.00 97.88 77 SER A N 1
ATOM 604 C CA . SER A 1 77 ? 6.731 -0.618 -13.157 1.00 97.88 77 SER A CA 1
ATOM 605 C C . SER A 1 77 ? 6.660 -1.585 -14.338 1.00 97.88 77 SER A C 1
ATOM 607 O O . SER A 1 77 ? 7.702 -1.989 -14.847 1.00 97.88 77 SER A O 1
ATOM 609 N N . ASP A 1 78 ? 5.460 -1.865 -14.849 1.00 95.81 78 ASP A N 1
ATOM 610 C CA . ASP A 1 78 ? 5.252 -2.777 -15.981 1.00 95.81 78 ASP A CA 1
ATOM 611 C C . ASP A 1 78 ? 5.990 -2.315 -17.252 1.00 95.81 78 ASP A C 1
ATOM 613 O O . ASP A 1 78 ? 6.574 -3.119 -17.986 1.00 95.81 78 ASP A O 1
ATOM 617 N N . GLU A 1 79 ? 6.034 -1.002 -17.512 1.00 94.81 79 GLU A N 1
ATOM 618 C CA . GLU A 1 79 ? 6.796 -0.444 -18.638 1.00 94.81 79 GLU A CA 1
ATOM 619 C C . GLU A 1 79 ? 8.316 -0.639 -18.465 1.00 94.81 79 GLU A C 1
ATOM 621 O O . GLU A 1 79 ? 9.042 -0.928 -19.431 1.00 94.81 79 GLU A O 1
ATOM 626 N N . ILE A 1 80 ? 8.817 -0.505 -17.234 1.00 97.56 80 ILE A N 1
ATOM 627 C CA . ILE A 1 80 ? 10.224 -0.762 -16.908 1.00 97.56 80 ILE A CA 1
ATOM 628 C C . ILE A 1 80 ? 10.525 -2.254 -17.050 1.00 97.56 80 ILE A C 1
ATOM 630 O O . ILE A 1 80 ? 11.543 -2.604 -17.649 1.00 97.56 80 ILE A O 1
ATOM 634 N N . GLU A 1 81 ? 9.643 -3.137 -16.580 1.00 97.38 81 GLU A N 1
ATOM 635 C CA . GLU A 1 81 ? 9.793 -4.587 -16.724 1.00 97.38 81 GLU A CA 1
ATOM 636 C C . GLU A 1 81 ? 9.892 -5.009 -18.188 1.00 97.38 81 GLU A C 1
ATOM 638 O O . GLU A 1 81 ? 10.810 -5.754 -18.545 1.00 97.38 81 GLU A O 1
ATOM 643 N N . ALA A 1 82 ? 9.030 -4.473 -19.056 1.00 95.06 82 ALA A N 1
ATOM 644 C CA . ALA A 1 82 ? 9.107 -4.713 -20.495 1.00 95.06 82 ALA A CA 1
ATOM 645 C C . ALA A 1 82 ? 10.472 -4.292 -21.072 1.00 95.06 82 ALA A C 1
ATOM 647 O O . ALA A 1 82 ? 11.077 -5.020 -21.862 1.00 95.06 82 ALA A O 1
ATOM 648 N N . THR A 1 83 ? 11.008 -3.154 -20.618 1.00 95.19 83 THR A N 1
ATOM 649 C CA . THR A 1 83 ? 12.340 -2.676 -21.025 1.00 95.19 83 THR A CA 1
ATOM 650 C C . THR A 1 83 ? 13.462 -3.581 -20.494 1.00 95.19 83 THR A C 1
ATOM 652 O O . THR A 1 83 ? 14.425 -3.859 -21.209 1.00 95.19 83 THR A O 1
ATOM 655 N N . ILE A 1 84 ? 13.347 -4.091 -19.262 1.00 96.94 84 ILE A N 1
ATOM 656 C CA . ILE A 1 84 ? 14.303 -5.048 -18.680 1.00 96.94 84 ILE A CA 1
ATOM 657 C C . ILE A 1 84 ? 14.319 -6.354 -19.482 1.00 96.94 84 ILE A C 1
ATOM 659 O O . ILE A 1 84 ? 15.391 -6.928 -19.679 1.00 96.94 84 ILE A O 1
ATOM 663 N N . VAL A 1 85 ? 13.158 -6.830 -19.941 1.00 95.56 85 VAL A N 1
ATOM 664 C CA . VAL A 1 85 ? 13.069 -8.032 -20.783 1.00 95.56 85 VAL A CA 1
ATOM 665 C C . VAL A 1 85 ? 13.851 -7.839 -22.085 1.00 95.56 85 VAL A C 1
ATOM 667 O O . VAL A 1 85 ? 14.626 -8.721 -22.450 1.00 95.56 85 VAL A O 1
ATOM 670 N N . GLU A 1 86 ? 13.728 -6.680 -22.741 1.00 93.56 86 GLU A N 1
ATOM 671 C CA . GLU A 1 86 ? 14.483 -6.366 -23.965 1.00 93.56 86 GLU A CA 1
ATOM 672 C C . GLU A 1 86 ? 15.997 -6.221 -23.707 1.00 93.56 86 GLU A C 1
ATOM 674 O O . GLU A 1 86 ? 16.813 -6.655 -24.519 1.00 93.56 86 GLU A O 1
ATOM 679 N N . LEU A 1 87 ? 16.387 -5.673 -22.550 1.00 94.12 87 LEU A N 1
ATOM 680 C CA . LEU A 1 87 ? 17.789 -5.555 -22.125 1.00 94.12 87 LEU A CA 1
ATOM 681 C C . LEU A 1 87 ? 18.450 -6.902 -21.782 1.00 94.12 87 LEU A C 1
ATOM 683 O O . LEU A 1 87 ? 19.679 -7.000 -21.763 1.00 94.12 87 LEU A O 1
ATOM 687 N N . GLY A 1 88 ? 17.671 -7.934 -21.454 1.00 94.19 88 GLY A N 1
ATOM 688 C CA . GLY A 1 88 ? 18.196 -9.238 -21.059 1.00 94.19 88 GLY A CA 1
ATOM 689 C C . GLY A 1 88 ? 19.177 -9.146 -19.881 1.00 94.19 88 GLY A C 1
ATOM 690 O O . GLY A 1 88 ? 18.846 -8.654 -18.801 1.00 94.19 88 GLY A O 1
ATOM 691 N N . THR A 1 89 ? 20.409 -9.632 -20.065 1.00 94.00 89 THR A N 1
ATOM 692 C CA . THR A 1 89 ? 21.427 -9.646 -18.998 1.00 94.00 8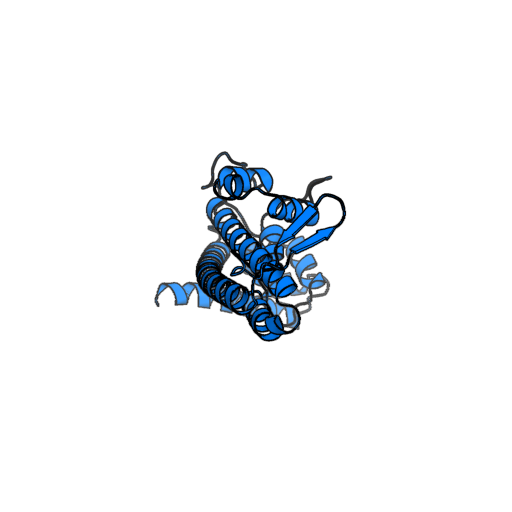9 THR A CA 1
ATOM 693 C C . THR A 1 89 ? 21.885 -8.257 -18.566 1.00 94.00 89 THR A C 1
ATOM 695 O O . THR A 1 89 ? 22.265 -8.091 -17.403 1.00 94.00 89 THR A O 1
ATOM 698 N N . ASP A 1 90 ? 21.823 -7.272 -19.464 1.00 94.44 90 ASP A N 1
ATOM 699 C CA . ASP A 1 90 ? 22.237 -5.892 -19.191 1.00 94.44 90 ASP A CA 1
ATOM 700 C C . ASP A 1 90 ? 21.228 -5.154 -18.291 1.00 94.44 90 ASP A C 1
ATOM 702 O O . ASP A 1 90 ? 21.564 -4.155 -17.659 1.00 94.44 90 ASP A O 1
ATOM 706 N N . GLY A 1 91 ? 20.008 -5.687 -18.144 1.00 96.19 91 GLY A N 1
ATOM 707 C CA . GLY A 1 91 ? 18.948 -5.129 -17.299 1.00 96.19 91 GLY A CA 1
ATOM 708 C C . GLY A 1 91 ? 19.043 -5.491 -15.813 1.00 96.19 91 GLY A C 1
ATOM 709 O O . GLY A 1 91 ? 18.186 -5.083 -15.033 1.00 96.19 91 GLY A O 1
ATOM 710 N N . ARG A 1 92 ? 20.055 -6.257 -15.379 1.00 96.62 92 ARG A N 1
ATOM 711 C CA . ARG A 1 92 ? 20.136 -6.780 -13.998 1.00 96.62 92 ARG A CA 1
ATOM 712 C C . ARG A 1 92 ? 20.118 -5.686 -12.927 1.00 96.62 92 ARG A C 1
ATOM 714 O O . ARG A 1 92 ? 19.449 -5.856 -11.915 1.00 96.62 92 ARG A O 1
ATOM 721 N N . LEU A 1 93 ? 20.858 -4.594 -13.132 1.00 96.62 93 LEU A N 1
ATOM 722 C CA . LEU A 1 93 ? 20.897 -3.487 -12.168 1.00 96.62 93 LEU A CA 1
ATOM 723 C C . LEU A 1 93 ? 19.568 -2.728 -12.124 1.00 96.62 93 LEU A C 1
ATOM 725 O O . LEU A 1 93 ? 19.084 -2.434 -11.038 1.00 96.62 93 LEU A O 1
ATOM 729 N N . ILE A 1 94 ? 18.957 -2.491 -13.288 1.00 98.06 94 ILE A N 1
ATOM 730 C CA . ILE A 1 94 ? 17.633 -1.864 -13.400 1.00 98.06 94 ILE A CA 1
ATOM 731 C C . ILE A 1 94 ? 16.586 -2.704 -12.659 1.00 98.06 94 ILE A C 1
ATOM 733 O O . ILE A 1 94 ? 15.777 -2.153 -11.925 1.00 98.06 94 ILE A O 1
ATOM 737 N N . ARG A 1 95 ? 16.640 -4.038 -12.786 1.00 98.25 95 ARG A N 1
ATOM 738 C CA . ARG A 1 95 ? 15.752 -4.951 -12.053 1.00 98.25 95 ARG A CA 1
ATOM 739 C C . ARG A 1 95 ? 15.911 -4.833 -10.541 1.00 98.25 95 ARG A C 1
ATOM 741 O O . ARG A 1 95 ? 14.915 -4.685 -9.857 1.00 98.25 95 ARG A O 1
ATOM 748 N N . LEU A 1 96 ? 17.145 -4.844 -10.032 1.00 98.25 96 LEU A N 1
ATOM 749 C CA . LEU A 1 96 ? 17.387 -4.694 -8.591 1.00 98.25 96 LEU A CA 1
ATOM 750 C C . LEU A 1 96 ? 16.835 -3.368 -8.048 1.00 98.25 96 LEU A C 1
ATOM 752 O O . LEU A 1 96 ? 16.254 -3.353 -6.969 1.00 98.25 96 LEU A O 1
ATOM 756 N N . GLN A 1 97 ? 16.994 -2.275 -8.799 1.00 98.19 97 GLN A N 1
ATOM 757 C CA . GLN A 1 97 ? 16.443 -0.971 -8.421 1.00 98.19 97 GLN A CA 1
ATOM 758 C C . GLN A 1 97 ? 14.915 -0.955 -8.473 1.00 98.19 97 GLN A C 1
ATOM 760 O O . GLN A 1 97 ? 14.278 -0.412 -7.576 1.00 98.19 97 GLN A O 1
ATOM 765 N N . LEU A 1 98 ? 14.323 -1.567 -9.502 1.00 98.44 98 LEU A N 1
ATOM 766 C CA . LEU A 1 98 ? 12.876 -1.702 -9.605 1.00 98.44 98 LEU A CA 1
ATOM 767 C C . LEU A 1 98 ? 12.310 -2.479 -8.410 1.00 98.44 98 LEU A C 1
ATOM 769 O O . LEU A 1 98 ? 11.396 -1.989 -7.753 1.00 98.44 98 LEU A O 1
ATOM 773 N N . ASP A 1 99 ? 12.894 -3.640 -8.098 1.00 98.19 99 ASP A N 1
ATOM 774 C CA . ASP A 1 99 ? 12.485 -4.493 -6.978 1.00 98.19 99 ASP A CA 1
ATOM 775 C C . ASP A 1 99 ? 12.568 -3.737 -5.637 1.00 98.19 99 ASP A C 1
ATOM 777 O O . ASP A 1 99 ? 11.690 -3.878 -4.786 1.00 98.19 99 ASP A O 1
ATOM 781 N N . GLU A 1 100 ? 13.597 -2.901 -5.451 1.00 98.12 100 GLU A N 1
ATOM 782 C CA . GLU A 1 100 ? 13.759 -2.061 -4.258 1.00 98.12 100 GLU A CA 1
ATOM 783 C C . GLU A 1 100 ? 12.666 -0.986 -4.150 1.00 98.12 100 GLU A C 1
ATOM 785 O O . GLU A 1 100 ? 12.059 -0.835 -3.090 1.00 98.12 100 GLU A O 1
ATOM 790 N N . ILE A 1 101 ? 12.373 -0.265 -5.238 1.00 98.12 101 ILE A N 1
ATOM 791 C CA . ILE A 1 101 ? 11.345 0.792 -5.251 1.00 98.12 101 ILE A CA 1
ATOM 792 C C . ILE A 1 101 ? 9.941 0.201 -5.053 1.00 98.12 101 ILE A C 1
ATOM 794 O O . ILE A 1 101 ? 9.098 0.801 -4.380 1.00 98.12 101 ILE A O 1
ATOM 798 N N . MET A 1 102 ? 9.689 -0.971 -5.635 1.00 98.19 102 MET A N 1
ATOM 799 C CA . MET A 1 102 ? 8.390 -1.646 -5.620 1.00 98.19 102 MET A CA 1
ATOM 800 C C . MET A 1 102 ? 8.137 -2.485 -4.366 1.00 98.19 102 MET A C 1
ATOM 802 O O . MET A 1 102 ? 7.019 -2.976 -4.175 1.00 98.19 102 MET A O 1
ATOM 806 N N . ALA A 1 103 ? 9.137 -2.631 -3.493 1.00 97.06 103 ALA A N 1
ATOM 807 C CA . ALA A 1 103 ? 9.032 -3.416 -2.273 1.00 97.06 103 ALA A CA 1
ATOM 808 C C . ALA A 1 103 ? 7.805 -3.005 -1.434 1.00 97.06 103 ALA A C 1
ATOM 810 O O . ALA A 1 103 ? 7.649 -1.849 -1.039 1.00 97.06 103 ALA A O 1
ATOM 811 N N . GLY A 1 104 ? 6.922 -3.972 -1.167 1.00 95.19 104 GLY A N 1
ATOM 812 C CA . GLY A 1 104 ? 5.721 -3.801 -0.342 1.00 95.19 104 GLY A CA 1
ATOM 813 C C . GLY A 1 104 ? 4.546 -3.066 -0.999 1.00 95.19 104 GLY A C 1
ATOM 814 O O . GLY A 1 104 ? 3.472 -3.031 -0.405 1.00 95.19 104 GLY A O 1
ATOM 815 N N . VAL A 1 105 ? 4.686 -2.523 -2.217 1.00 96.69 105 VAL A N 1
ATOM 816 C CA . VAL A 1 105 ? 3.604 -1.762 -2.880 1.00 96.69 105 VAL A CA 1
ATOM 817 C C . VAL A 1 105 ? 2.385 -2.642 -3.168 1.00 96.69 105 VAL A C 1
ATOM 819 O O . VAL A 1 105 ? 1.256 -2.235 -2.904 1.00 96.69 105 VAL A O 1
ATOM 822 N N . GLN A 1 106 ? 2.602 -3.857 -3.682 1.00 95.31 106 GLN A N 1
ATOM 823 C CA . GLN A 1 106 ? 1.516 -4.800 -3.983 1.00 95.31 106 GLN A CA 1
ATOM 824 C C . GLN A 1 106 ? 0.796 -5.275 -2.714 1.00 95.31 106 GLN A C 1
ATOM 826 O O . GLN A 1 106 ? -0.433 -5.344 -2.686 1.00 95.31 106 GLN A O 1
ATOM 831 N N . ASP A 1 107 ? 1.548 -5.537 -1.643 1.00 95.31 107 ASP A N 1
ATOM 832 C CA . ASP A 1 107 ? 0.975 -5.940 -0.357 1.00 95.31 107 ASP A CA 1
ATOM 833 C C . ASP A 1 107 ? 0.141 -4.805 0.248 1.00 95.31 107 ASP A C 1
ATOM 835 O O . ASP A 1 107 ? -0.984 -5.029 0.698 1.00 95.31 107 ASP A O 1
ATOM 839 N N . GLU A 1 108 ? 0.641 -3.565 0.211 1.00 95.75 108 GLU A N 1
ATOM 840 C CA . GLU A 1 108 ? -0.108 -2.410 0.706 1.00 95.75 108 GLU A CA 1
ATOM 841 C C . GLU A 1 108 ? -1.367 -2.151 -0.127 1.00 95.75 108 GLU A C 1
ATOM 843 O O . GLU A 1 108 ? -2.429 -1.902 0.443 1.00 95.75 108 GLU A O 1
ATOM 848 N N . ARG A 1 109 ? -1.288 -2.289 -1.456 1.00 95.94 109 ARG A N 1
ATOM 849 C CA . ARG A 1 109 ? -2.452 -2.218 -2.349 1.00 95.94 109 ARG A CA 1
ATOM 850 C C . ARG A 1 109 ? -3.521 -3.233 -1.954 1.00 95.94 109 ARG A C 1
ATOM 852 O O . ARG A 1 109 ? -4.678 -2.856 -1.770 1.00 95.94 109 ARG A O 1
ATOM 859 N N . ARG A 1 110 ? -3.130 -4.494 -1.748 1.00 96.00 110 ARG A N 1
ATOM 860 C CA . ARG A 1 110 ? -4.034 -5.557 -1.288 1.00 96.00 110 ARG A CA 1
ATOM 861 C C . ARG A 1 110 ? -4.703 -5.194 0.041 1.00 96.00 110 ARG A C 1
ATOM 863 O O . ARG A 1 110 ? -5.912 -5.365 0.181 1.00 96.00 110 ARG A O 1
ATOM 870 N N . LEU A 1 111 ? -3.934 -4.689 1.008 1.00 96.75 111 LEU A N 1
ATOM 871 C CA . LEU A 1 111 ? -4.441 -4.304 2.330 1.00 96.75 111 LEU A CA 1
ATOM 872 C C . LEU A 1 111 ? -5.418 -3.123 2.265 1.00 96.75 111 LEU A C 1
ATOM 874 O O . LEU A 1 111 ? -6.427 -3.142 2.963 1.00 96.75 111 LEU A O 1
ATOM 878 N N . VAL A 1 112 ? -5.157 -2.127 1.410 1.00 96.69 112 VAL A N 1
ATOM 879 C CA . VAL A 1 112 ? -6.087 -1.008 1.192 1.00 96.69 112 VAL A CA 1
ATOM 880 C C . VAL A 1 112 ? -7.406 -1.519 0.623 1.00 96.69 112 VAL A C 1
ATOM 882 O O . VAL A 1 112 ? -8.459 -1.184 1.153 1.00 96.69 112 VAL A O 1
ATOM 885 N N . VAL A 1 113 ? -7.381 -2.364 -0.411 1.00 95.25 113 VAL A N 1
ATOM 886 C CA . VAL A 1 113 ? -8.627 -2.909 -0.975 1.00 95.25 113 VAL A CA 1
ATOM 887 C C . VAL A 1 113 ? -9.385 -3.719 0.078 1.00 95.25 113 VAL A C 1
ATOM 889 O O . VAL A 1 113 ? -10.574 -3.481 0.282 1.00 95.25 113 VAL A O 1
ATOM 892 N N . LEU A 1 114 ? -8.699 -4.602 0.814 1.00 94.25 114 LEU A N 1
ATOM 893 C CA . LEU A 1 114 ? -9.294 -5.383 1.904 1.00 94.25 114 LEU A CA 1
ATOM 894 C C . LEU A 1 114 ? -10.010 -4.521 2.949 1.00 94.25 114 LEU A C 1
ATOM 896 O O . LEU A 1 114 ? -11.086 -4.906 3.418 1.00 94.25 114 LEU A O 1
ATOM 900 N N . ASP A 1 115 ? -9.427 -3.373 3.301 1.00 95.69 115 ASP A N 1
ATOM 901 C CA . ASP A 1 115 ? -9.950 -2.486 4.337 1.00 95.69 115 ASP A CA 1
ATOM 902 C C . ASP A 1 115 ? -11.232 -1.752 3.951 1.00 95.69 115 ASP A C 1
ATOM 904 O O . ASP A 1 115 ? -12.014 -1.440 4.848 1.00 95.69 115 ASP A O 1
ATOM 908 N N . TYR A 1 116 ? -11.468 -1.506 2.661 1.00 93.25 116 TYR A N 1
ATOM 909 C CA . TYR A 1 116 ? -12.556 -0.629 2.209 1.00 93.25 116 TYR A CA 1
ATOM 910 C C . TYR A 1 116 ? -13.581 -1.285 1.288 1.00 93.25 116 TYR A C 1
ATOM 912 O O . TYR A 1 116 ? -14.681 -0.754 1.143 1.00 93.25 116 TYR A O 1
ATOM 920 N N . PHE A 1 117 ? -13.266 -2.421 0.666 1.00 85.25 117 PHE A N 1
ATOM 921 C CA . PHE A 1 117 ? -14.237 -3.108 -0.181 1.00 85.25 117 PHE A CA 1
ATOM 922 C C . PHE A 1 117 ? -15.228 -3.937 0.653 1.00 85.25 117 PHE A C 1
ATOM 924 O O . PHE A 1 117 ? -14.913 -4.430 1.745 1.00 85.25 117 PHE A O 1
ATOM 931 N N . HIS A 1 118 ? -16.428 -4.125 0.111 1.00 82.88 118 HIS A N 1
ATOM 932 C CA . HIS A 1 118 ? -17.444 -5.011 0.670 1.00 82.88 118 HIS A CA 1
ATOM 933 C C . HIS A 1 118 ? -17.555 -6.272 -0.175 1.00 82.88 118 HIS A C 1
ATOM 935 O O . HIS A 1 118 ? -17.744 -6.181 -1.387 1.00 82.88 118 HIS A O 1
ATOM 941 N N . GLU A 1 119 ? -17.445 -7.434 0.471 1.00 80.56 119 GLU A N 1
ATOM 942 C CA . GLU A 1 119 ? -17.644 -8.708 -0.217 1.00 80.56 119 GLU A CA 1
ATOM 943 C C . GLU A 1 119 ? -19.112 -8.865 -0.619 1.00 80.56 119 GLU A C 1
ATOM 945 O O . GLU A 1 119 ? -20.018 -8.562 0.163 1.00 80.56 119 GLU A O 1
ATOM 950 N N . ASP A 1 120 ? -19.332 -9.363 -1.830 1.00 82.31 120 ASP A N 1
ATOM 951 C CA . ASP A 1 120 ? -20.634 -9.790 -2.344 1.00 82.31 120 ASP A CA 1
ATOM 952 C C . ASP A 1 120 ? -20.457 -11.133 -3.073 1.00 82.31 120 ASP A C 1
ATOM 954 O O . ASP A 1 120 ? -19.341 -11.551 -3.368 1.00 82.31 120 ASP A O 1
ATOM 958 N N . ALA A 1 121 ? -21.547 -11.825 -3.400 1.00 82.38 121 ALA A N 1
ATOM 959 C CA . ALA A 1 121 ? -21.547 -13.193 -3.919 1.00 82.38 121 ALA A CA 1
ATOM 960 C C . ALA A 1 121 ? -20.672 -13.423 -5.170 1.00 82.38 121 ALA A C 1
ATOM 962 O O . ALA A 1 121 ? -20.281 -14.557 -5.441 1.00 82.38 121 ALA A O 1
ATOM 963 N N . ALA A 1 122 ? -20.399 -12.374 -5.949 1.00 84.44 122 ALA A N 1
ATOM 964 C CA . ALA A 1 122 ? -19.529 -12.407 -7.127 1.00 84.44 122 ALA A CA 1
ATOM 965 C C . ALA A 1 122 ? -18.426 -11.334 -7.082 1.00 84.44 122 ALA A C 1
ATOM 967 O O . ALA A 1 122 ? -17.826 -11.026 -8.110 1.00 84.44 122 ALA A O 1
ATOM 968 N N . TRP A 1 123 ? -18.209 -10.719 -5.919 1.00 87.81 123 TRP A N 1
ATOM 969 C CA . TRP A 1 123 ? -17.287 -9.607 -5.748 1.00 87.81 123 TRP A CA 1
ATOM 970 C C . TRP A 1 123 ? -16.415 -9.857 -4.526 1.00 87.81 123 TRP A C 1
ATOM 972 O O . TRP A 1 123 ? -16.824 -9.580 -3.399 1.00 87.81 123 TRP A O 1
ATOM 982 N N . HIS A 1 124 ? -15.220 -10.392 -4.755 1.00 90.25 124 HIS A N 1
ATOM 983 C CA . HIS A 1 124 ? -14.212 -10.615 -3.731 1.00 90.25 124 HIS A CA 1
ATOM 984 C C . HIS A 1 124 ? -12.955 -9.799 -4.054 1.00 90.25 124 HIS A C 1
ATOM 986 O O . HIS A 1 124 ? -12.882 -9.031 -5.019 1.00 90.25 124 HIS A O 1
ATOM 992 N N . LEU A 1 125 ? -11.946 -9.951 -3.198 1.00 89.56 125 LEU A N 1
ATOM 993 C CA . LEU A 1 125 ? -10.679 -9.242 -3.320 1.00 89.56 125 LEU A CA 1
ATOM 994 C C . LEU A 1 125 ? -10.017 -9.458 -4.690 1.00 89.56 125 LEU A C 1
ATOM 996 O O . LEU A 1 125 ? -9.486 -8.510 -5.261 1.00 89.56 125 LEU A O 1
ATOM 1000 N N . GLU A 1 126 ? -10.036 -10.684 -5.217 1.00 91.81 126 GLU A N 1
ATOM 1001 C CA . GLU A 1 126 ? -9.390 -11.006 -6.495 1.00 91.81 126 GLU A CA 1
ATOM 1002 C C . GLU A 1 126 ? -10.060 -10.290 -7.673 1.00 91.81 126 GLU A C 1
ATOM 1004 O O . GLU A 1 126 ? -9.367 -9.748 -8.537 1.00 91.81 126 GLU A O 1
ATOM 1009 N N . GLU A 1 127 ? -11.393 -10.224 -7.698 1.00 92.38 127 GLU A N 1
ATOM 1010 C CA . GLU A 1 127 ? -12.146 -9.516 -8.731 1.00 92.38 127 GLU A CA 1
ATOM 1011 C C . GLU A 1 127 ? -11.911 -8.003 -8.651 1.00 92.38 127 GLU A C 1
ATOM 1013 O O . GLU A 1 127 ? -11.682 -7.364 -9.681 1.00 92.38 127 GLU A O 1
ATOM 1018 N N . ALA A 1 128 ? -11.874 -7.436 -7.440 1.00 92.06 128 ALA A N 1
ATOM 1019 C CA . ALA A 1 128 ? -11.573 -6.021 -7.231 1.00 92.06 128 ALA A CA 1
ATOM 1020 C C . ALA A 1 128 ? -10.159 -5.647 -7.705 1.00 92.06 128 ALA A C 1
ATOM 1022 O O . ALA A 1 128 ? -9.985 -4.653 -8.413 1.00 92.06 128 ALA A O 1
ATOM 1023 N N . MET A 1 129 ? -9.159 -6.463 -7.362 1.00 93.88 129 MET A N 1
ATOM 1024 C CA . MET A 1 129 ? -7.772 -6.275 -7.801 1.00 93.88 129 MET A CA 1
ATOM 1025 C C . MET A 1 129 ? -7.644 -6.406 -9.324 1.00 93.88 129 MET A C 1
ATOM 1027 O O . MET A 1 129 ? -7.064 -5.536 -9.972 1.00 93.88 129 MET A O 1
ATOM 1031 N N . THR A 1 130 ? -8.265 -7.435 -9.909 1.00 93.38 130 THR A N 1
ATOM 1032 C CA . THR A 1 130 ? -8.266 -7.658 -11.365 1.00 93.38 130 THR A CA 1
ATOM 1033 C C . THR A 1 130 ? -8.872 -6.474 -12.111 1.00 93.38 130 THR A C 1
ATOM 1035 O O . THR A 1 130 ? -8.367 -6.049 -13.150 1.00 93.38 130 THR A O 1
ATOM 1038 N N . ALA A 1 131 ? -9.963 -5.920 -11.597 1.00 92.12 131 ALA A N 1
ATOM 1039 C CA . ALA A 1 131 ? -10.632 -4.817 -12.257 1.00 92.12 131 ALA A CA 1
ATOM 1040 C C . ALA A 1 131 ? -9.877 -3.479 -12.119 1.00 92.12 131 ALA A C 1
ATOM 1042 O O . ALA A 1 131 ? -9.942 -2.656 -13.032 1.00 92.12 131 ALA A O 1
ATOM 1043 N N . LEU A 1 132 ? -9.095 -3.280 -11.050 1.00 92.12 132 LEU A N 1
ATOM 1044 C CA . LEU A 1 132 ? -8.134 -2.173 -10.963 1.00 92.12 132 LEU A CA 1
ATOM 1045 C C . LEU A 1 132 ? -6.996 -2.308 -11.993 1.00 92.12 132 LEU A C 1
ATOM 1047 O O . LEU A 1 132 ? -6.666 -1.326 -12.669 1.00 92.12 132 LEU A O 1
ATOM 1051 N N . ASP A 1 133 ? -6.450 -3.519 -12.156 1.00 91.88 133 ASP A N 1
ATOM 1052 C CA . ASP A 1 133 ? -5.398 -3.810 -13.144 1.00 91.88 133 ASP A CA 1
ATOM 1053 C C . ASP A 1 133 ? -5.879 -3.532 -14.578 1.00 91.88 133 ASP A C 1
ATOM 1055 O O . ASP A 1 133 ? -5.152 -2.975 -15.401 1.00 91.88 133 ASP A O 1
ATOM 1059 N N . GLN A 1 134 ? -7.130 -3.890 -14.882 1.00 92.12 134 GLN A N 1
ATOM 1060 C CA . GLN A 1 134 ? -7.722 -3.745 -16.216 1.00 92.12 134 GLN A CA 1
ATOM 1061 C C . GLN A 1 134 ? -8.238 -2.336 -16.523 1.00 92.12 134 GLN A C 1
ATOM 1063 O O . GLN A 1 134 ? -8.614 -2.054 -17.665 1.00 92.12 134 GLN A O 1
ATOM 1068 N N . LEU A 1 135 ? -8.271 -1.444 -15.532 1.00 91.88 135 LEU A N 1
ATOM 1069 C CA . LEU A 1 135 ? -8.820 -0.109 -15.703 1.00 91.88 135 LEU A CA 1
ATOM 1070 C C . LEU A 1 135 ? -7.976 0.696 -16.706 1.00 91.88 135 LEU A C 1
ATOM 1072 O O . LEU A 1 135 ? -6.751 0.805 -16.575 1.00 91.88 135 LEU A O 1
ATOM 1076 N N . ALA A 1 136 ? -8.618 1.302 -17.705 1.00 91.12 136 ALA A N 1
ATOM 1077 C CA . ALA A 1 136 ? -7.905 2.148 -18.652 1.00 91.12 136 ALA A CA 1
ATOM 1078 C C . ALA A 1 136 ? -7.354 3.398 -17.949 1.00 91.12 136 ALA A C 1
ATOM 1080 O O . ALA A 1 136 ? -7.965 3.935 -17.026 1.00 91.12 136 ALA A O 1
ATOM 1081 N N . THR A 1 137 ? -6.217 3.920 -18.418 1.00 88.31 137 THR A N 1
ATOM 1082 C CA . THR A 1 137 ? -5.602 5.120 -17.824 1.00 88.31 137 THR A CA 1
ATOM 1083 C C . THR A 1 137 ? -6.545 6.329 -17.834 1.00 88.31 137 THR A C 1
ATOM 1085 O O . THR A 1 137 ? -6.496 7.133 -16.912 1.00 88.31 137 THR A O 1
ATOM 1088 N N . SER A 1 138 ? -7.416 6.467 -18.842 1.00 89.44 138 SER A N 1
ATOM 1089 C CA . SER A 1 138 ? -8.434 7.530 -18.883 1.00 89.44 138 SER A CA 1
ATOM 1090 C C . SER A 1 138 ? -9.433 7.427 -17.736 1.00 89.44 138 SER A C 1
ATOM 1092 O O . SER A 1 138 ? -9.786 8.439 -17.136 1.00 89.44 138 SER A O 1
ATOM 1094 N N . ASP A 1 139 ? -9.851 6.206 -17.431 1.00 90.25 139 ASP A N 1
ATOM 1095 C CA . ASP A 1 139 ? -10.895 5.910 -16.455 1.00 90.25 139 ASP A CA 1
ATOM 1096 C C . ASP A 1 139 ? -10.311 5.987 -15.042 1.00 90.25 139 ASP A C 1
ATOM 1098 O O . ASP A 1 139 ? -10.958 6.466 -14.117 1.00 90.25 139 ASP A O 1
ATOM 1102 N N . LEU A 1 140 ? -9.027 5.638 -14.901 1.00 90.88 140 LEU A N 1
ATOM 1103 C CA . LEU A 1 140 ? -8.260 5.801 -13.670 1.00 90.88 140 LEU A CA 1
ATOM 1104 C C . LEU A 1 140 ? -8.193 7.258 -13.210 1.00 90.88 140 LEU A C 1
ATOM 1106 O O . LEU A 1 140 ? -8.146 7.520 -12.010 1.00 90.88 140 LEU A O 1
ATOM 1110 N N . LEU A 1 141 ? -8.180 8.213 -14.145 1.00 89.81 141 LEU A N 1
ATOM 1111 C CA . LEU A 1 141 ? -8.152 9.646 -13.834 1.00 89.81 141 LEU A CA 1
ATOM 1112 C C . LEU A 1 141 ? -9.495 10.171 -13.309 1.00 89.81 141 LEU A C 1
ATOM 1114 O O . LEU A 1 141 ? -9.531 11.243 -12.701 1.00 89.81 141 LEU A O 1
ATOM 1118 N N . ASP A 1 142 ? -10.580 9.424 -13.501 1.00 92.31 142 ASP A N 1
ATOM 1119 C CA . ASP A 1 142 ? -11.897 9.750 -12.975 1.00 92.31 142 ASP A CA 1
ATOM 1120 C C . ASP A 1 142 ? -12.138 9.020 -11.647 1.00 92.31 142 ASP A C 1
ATOM 1122 O O . ASP A 1 142 ? -12.532 7.854 -11.5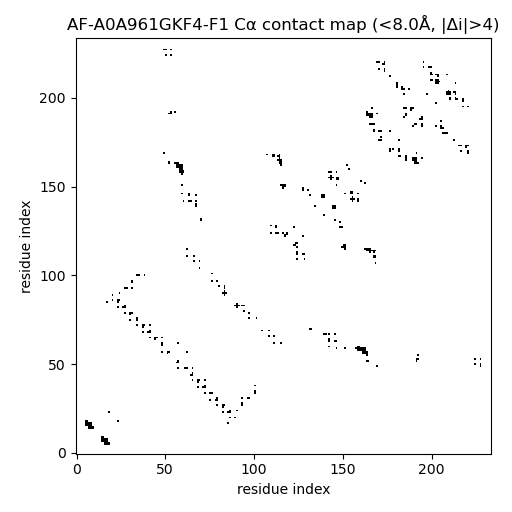98 1.00 92.31 142 ASP A O 1
ATOM 1126 N N . LEU A 1 143 ? -11.944 9.738 -10.535 1.00 91.94 143 LEU A N 1
ATOM 1127 C CA . LEU A 1 143 ? -12.124 9.184 -9.188 1.00 91.94 143 LEU A CA 1
ATOM 1128 C C . LEU A 1 143 ? -13.526 8.584 -8.980 1.00 91.94 143 LEU A C 1
ATOM 1130 O O . LEU A 1 143 ? -13.687 7.639 -8.212 1.00 91.94 143 LEU A O 1
ATOM 1134 N N . LYS A 1 144 ? -14.552 9.097 -9.669 1.00 91.12 144 LYS A N 1
ATOM 1135 C CA . LYS A 1 144 ? -15.905 8.543 -9.560 1.00 91.12 144 LYS A CA 1
ATOM 1136 C C . LYS A 1 144 ? -16.008 7.179 -10.225 1.00 91.12 144 LYS A C 1
ATOM 1138 O O . LYS A 1 144 ? -16.681 6.300 -9.691 1.00 91.12 144 LYS A O 1
ATOM 1143 N N . GLN A 1 145 ? -15.334 6.989 -11.357 1.00 89.75 145 GLN A N 1
ATOM 1144 C CA . GLN A 1 145 ? -15.289 5.691 -12.024 1.00 89.75 145 GLN A CA 1
ATOM 1145 C C . GLN A 1 145 ? -14.556 4.669 -11.168 1.00 89.75 145 GLN A C 1
ATOM 1147 O O . GLN A 1 145 ? -15.090 3.586 -10.961 1.00 89.75 145 GLN A O 1
ATOM 1152 N N . VAL A 1 146 ? -13.411 5.031 -10.585 1.00 91.19 146 VAL A N 1
ATOM 1153 C CA . VAL A 1 146 ? -12.674 4.134 -9.681 1.00 91.19 146 VAL A CA 1
ATOM 1154 C C . VAL A 1 146 ? -13.518 3.759 -8.454 1.00 91.19 146 VAL A C 1
ATOM 1156 O O . VAL A 1 146 ? -13.615 2.579 -8.119 1.00 91.19 146 VAL A O 1
ATOM 1159 N N . ALA A 1 147 ? -14.194 4.729 -7.823 1.00 91.69 147 ALA A N 1
ATOM 1160 C CA . ALA A 1 147 ? -15.090 4.475 -6.690 1.00 91.69 147 ALA A CA 1
ATOM 1161 C C . ALA A 1 147 ? -16.245 3.528 -7.055 1.00 91.69 147 ALA A C 1
ATOM 1163 O O . ALA A 1 147 ? -16.549 2.591 -6.315 1.00 91.69 147 ALA A O 1
ATOM 1164 N N . SER A 1 148 ? -16.880 3.772 -8.207 1.00 89.12 148 SER A N 1
ATOM 1165 C CA . SER A 1 148 ? -17.979 2.944 -8.707 1.00 89.12 148 SER A CA 1
ATOM 1166 C C . SER A 1 148 ? -17.523 1.541 -9.064 1.00 89.12 148 SER A C 1
ATOM 1168 O O . SER A 1 148 ? -18.268 0.602 -8.813 1.00 89.12 148 SER A O 1
ATOM 1170 N N . MET A 1 149 ? -16.340 1.408 -9.663 1.00 88.75 149 MET A N 1
ATOM 1171 C CA . MET A 1 149 ? -15.762 0.120 -10.020 1.00 88.75 149 MET A CA 1
ATOM 1172 C C . MET A 1 149 ? -15.630 -0.728 -8.749 1.00 88.75 149 MET A C 1
ATOM 1174 O O . MET A 1 149 ? -16.137 -1.838 -8.674 1.00 88.75 149 MET A O 1
ATOM 1178 N N . LEU A 1 150 ? -15.013 -0.176 -7.704 1.00 87.56 150 LEU A N 1
ATOM 1179 C CA . LEU A 1 150 ? -14.719 -0.901 -6.464 1.00 87.56 150 LEU A CA 1
ATOM 1180 C C . LEU A 1 150 ? -15.944 -1.221 -5.598 1.00 87.56 150 LEU A C 1
ATOM 1182 O O . LEU A 1 150 ? -15.786 -1.801 -4.523 1.00 87.56 150 LEU A O 1
ATOM 1186 N N . HIS A 1 151 ? -17.142 -0.837 -6.045 1.00 87.81 151 HIS A N 1
ATOM 1187 C CA . HIS A 1 151 ? -18.388 -0.971 -5.295 1.00 87.81 151 HIS A CA 1
ATOM 1188 C C . HIS A 1 151 ? -18.301 -0.340 -3.894 1.00 87.81 151 HIS A C 1
ATOM 1190 O O . HIS A 1 151 ? -18.863 -0.863 -2.929 1.00 87.81 151 HIS A O 1
ATOM 1196 N N . LEU A 1 152 ? -17.583 0.783 -3.764 1.00 84.00 152 LEU A N 1
ATOM 1197 C CA . LEU A 1 152 ? -17.516 1.497 -2.490 1.00 84.00 152 LEU A CA 1
ATOM 1198 C C . LEU A 1 152 ? -18.919 2.015 -2.101 1.00 84.00 152 LEU A C 1
ATOM 1200 O O . LEU A 1 152 ? -19.703 2.367 -2.994 1.00 84.00 152 LEU A O 1
ATOM 1204 N N . PRO A 1 153 ? -19.254 2.064 -0.794 1.00 71.56 153 PRO A N 1
ATOM 1205 C CA . PRO A 1 153 ? -20.535 2.572 -0.303 1.00 71.56 153 PRO A CA 1
ATOM 1206 C C . PRO A 1 153 ? -20.892 3.922 -0.926 1.00 71.56 153 PRO A C 1
ATOM 1208 O O . PRO A 1 153 ? -20.015 4.743 -1.145 1.00 71.56 153 PRO A O 1
ATOM 1211 N N . GLU A 1 154 ? -22.173 4.142 -1.236 1.00 62.94 154 GLU A N 1
ATOM 1212 C CA . GLU A 1 154 ? -22.686 5.362 -1.899 1.00 62.94 154 GLU A CA 1
ATOM 1213 C C . GLU A 1 154 ? -22.206 5.593 -3.356 1.00 62.94 154 GLU A C 1
ATOM 1215 O O . GLU A 1 154 ? -22.732 6.471 -4.051 1.00 62.94 154 GLU A O 1
ATOM 1220 N N . GLY A 1 155 ? -21.318 4.738 -3.886 1.00 57.81 155 GLY A N 1
ATOM 1221 C CA . GLY A 1 155 ? -20.874 4.735 -5.282 1.00 57.81 155 GLY A CA 1
ATOM 1222 C C . GLY A 1 155 ? -20.246 6.057 -5.748 1.00 57.81 155 GLY A C 1
ATOM 1223 O O . GLY A 1 155 ? -19.833 6.903 -4.963 1.00 57.81 155 GLY A O 1
ATOM 1224 N N . ALA A 1 156 ? -20.209 6.276 -7.068 1.00 60.81 156 ALA A N 1
ATOM 1225 C CA . ALA A 1 156 ? -19.736 7.510 -7.724 1.00 60.81 156 ALA A CA 1
ATOM 1226 C C . ALA A 1 156 ? -20.448 8.822 -7.298 1.00 60.81 156 ALA A C 1
ATOM 1228 O O . ALA A 1 156 ? -20.125 9.898 -7.823 1.00 60.81 156 ALA A O 1
ATOM 1229 N N . GLY A 1 157 ? -21.471 8.743 -6.441 1.00 69.69 157 GLY A N 1
ATOM 1230 C CA . GLY A 1 157 ? -22.391 9.838 -6.140 1.00 69.69 157 GLY A CA 1
ATOM 1231 C C . GLY A 1 157 ? -21.754 10.953 -5.319 1.00 69.69 157 GLY A C 1
ATOM 1232 O O . GLY A 1 157 ? -21.837 12.117 -5.723 1.00 69.69 157 GLY A O 1
ATOM 1233 N N . ASP A 1 158 ? -21.078 10.591 -4.229 1.00 86.81 158 ASP A N 1
ATOM 1234 C CA . ASP A 1 158 ? -20.486 11.529 -3.276 1.00 86.81 158 ASP A CA 1
ATOM 1235 C C . ASP A 1 158 ? -19.089 11.072 -2.842 1.00 86.81 158 ASP A C 1
ATOM 1237 O O . ASP A 1 158 ? -18.934 10.183 -2.017 1.00 86.81 158 ASP A O 1
ATOM 1241 N N . LEU A 1 159 ? -18.044 11.693 -3.395 1.00 90.88 159 LEU A N 1
ATOM 1242 C CA . LEU A 1 159 ? -16.662 11.364 -3.028 1.00 90.88 159 LEU A CA 1
ATOM 1243 C C . LEU A 1 159 ? -16.303 11.799 -1.600 1.00 90.88 159 LEU A C 1
ATOM 1245 O O . LEU A 1 159 ? -15.290 11.342 -1.074 1.00 90.88 159 LEU A O 1
ATOM 1249 N N . ASP A 1 160 ? -17.096 12.677 -0.990 1.00 92.19 160 ASP A N 1
ATOM 1250 C CA . ASP A 1 160 ? -16.848 13.183 0.356 1.00 92.19 160 ASP A CA 1
ATOM 1251 C C . ASP A 1 160 ? -17.611 12.352 1.417 1.00 92.19 160 ASP A C 1
ATOM 1253 O O . ASP A 1 160 ? -17.527 12.637 2.614 1.00 92.19 160 ASP A O 1
ATOM 1257 N N . GLY A 1 161 ? -18.298 11.282 0.986 1.00 91.94 161 GLY A N 1
ATOM 1258 C CA . GLY A 1 161 ? -18.897 10.270 1.853 1.00 91.94 161 GLY A CA 1
ATOM 1259 C C . GLY A 1 161 ? -17.856 9.599 2.754 1.00 91.94 161 GLY A C 1
ATOM 1260 O O . GLY A 1 161 ? -16.717 9.350 2.347 1.00 91.94 161 GLY A O 1
ATOM 1261 N N . SER A 1 162 ? -18.239 9.324 4.002 1.00 93.31 162 SER A N 1
ATOM 1262 C CA . SER A 1 162 ? -17.340 8.771 5.021 1.00 93.31 162 SER A CA 1
ATOM 1263 C C . SER A 1 162 ? -17.184 7.256 4.880 1.00 93.31 162 SER A C 1
ATOM 1265 O O . SER A 1 162 ? -18.166 6.537 4.700 1.00 93.31 162 SER A O 1
ATOM 1267 N N . LEU A 1 163 ? -15.950 6.770 5.019 1.00 93.94 163 LEU A N 1
ATOM 1268 C CA . LEU A 1 163 ? -15.608 5.350 5.057 1.00 93.94 163 LEU A CA 1
ATOM 1269 C C . LEU A 1 163 ? -14.910 4.990 6.368 1.00 93.94 163 LEU A C 1
ATOM 1271 O O . LEU A 1 163 ? -14.244 5.816 6.988 1.00 93.94 163 LEU A O 1
ATOM 1275 N N . GLN A 1 164 ? -15.024 3.721 6.762 1.00 94.69 164 GLN A N 1
ATOM 1276 C CA . GLN A 1 164 ? -14.306 3.171 7.909 1.00 94.69 164 GLN A CA 1
ATOM 1277 C C . GLN A 1 164 ? -13.455 1.980 7.463 1.00 94.69 164 GLN A C 1
ATOM 1279 O O . GLN A 1 164 ? -14.015 1.032 6.911 1.00 94.69 164 GLN A O 1
ATOM 1284 N N . PRO A 1 165 ? -12.134 1.985 7.715 1.00 96.81 165 PRO A N 1
ATOM 1285 C CA . PRO A 1 165 ? -11.297 0.826 7.431 1.00 96.81 165 PRO A CA 1
ATOM 1286 C C . PRO A 1 165 ? -11.639 -0.334 8.372 1.00 96.81 165 PRO A C 1
ATOM 1288 O O . PRO A 1 165 ? -11.914 -0.135 9.564 1.00 96.81 165 PRO A O 1
ATOM 1291 N N . LYS A 1 166 ? -11.536 -1.564 7.869 1.00 96.81 166 LYS A N 1
ATOM 1292 C CA . LYS A 1 166 ? -11.665 -2.779 8.688 1.00 96.81 166 LYS A CA 1
ATOM 1293 C C . LYS A 1 166 ? -10.521 -2.933 9.702 1.00 96.81 166 LYS A C 1
ATOM 1295 O O . LYS A 1 166 ? -10.768 -3.317 10.843 1.00 96.81 166 LYS A O 1
ATOM 1300 N N . GLY A 1 167 ? -9.298 -2.558 9.328 1.00 96.75 167 GLY A N 1
ATOM 1301 C CA . GLY A 1 167 ? -8.107 -2.504 10.181 1.00 96.75 167 GLY A CA 1
ATOM 1302 C C . GLY A 1 167 ? -6.922 -3.364 9.722 1.00 96.75 167 GLY A C 1
ATOM 1303 O O . GLY A 1 167 ? -5.880 -3.327 10.381 1.00 96.75 167 GLY A O 1
ATOM 1304 N N . TYR A 1 168 ? -7.033 -4.095 8.611 1.00 97.31 168 TYR A N 1
ATOM 1305 C CA . TYR A 1 168 ? -5.986 -4.964 8.068 1.00 97.31 168 TYR A CA 1
ATOM 1306 C C . TYR A 1 168 ? -4.663 -4.225 7.883 1.00 97.31 168 TYR A C 1
ATOM 1308 O O . TYR A 1 168 ? -3.619 -4.697 8.334 1.00 97.31 168 TYR A O 1
ATOM 1316 N N . ARG A 1 169 ? -4.692 -3.034 7.274 1.00 95.69 169 ARG A N 1
ATOM 1317 C CA . ARG A 1 169 ? -3.477 -2.279 6.959 1.00 95.69 169 ARG A CA 1
ATOM 1318 C C . ARG A 1 169 ? -2.723 -1.821 8.200 1.00 95.69 169 ARG A C 1
ATOM 1320 O O . ARG A 1 169 ? -1.496 -1.885 8.241 1.00 95.69 169 ARG A O 1
ATOM 1327 N N . MET A 1 170 ? -3.442 -1.358 9.222 1.00 95.75 170 MET A N 1
ATOM 1328 C CA . MET A 1 170 ? -2.827 -0.923 10.479 1.00 95.75 170 MET A CA 1
ATOM 1329 C C . MET A 1 170 ? -2.317 -2.108 11.300 1.00 95.75 170 MET A C 1
ATOM 1331 O O . MET A 1 170 ? -1.241 -2.018 11.891 1.00 95.75 170 MET A O 1
ATOM 1335 N N . LEU A 1 171 ? -3.042 -3.230 11.298 1.00 96.56 171 LEU A N 1
ATOM 1336 C CA . LEU A 1 171 ? -2.618 -4.449 11.982 1.00 96.56 171 LEU A CA 1
ATOM 1337 C C . LEU A 1 171 ? -1.379 -5.081 11.330 1.00 96.56 171 LEU A C 1
ATOM 1339 O O . LEU A 1 171 ? -0.475 -5.503 12.047 1.00 96.56 171 LEU A O 1
ATOM 1343 N N . ALA A 1 172 ? -1.274 -5.064 9.998 1.00 94.88 172 ALA A N 1
ATOM 1344 C CA . ALA A 1 172 ? -0.114 -5.581 9.262 1.00 94.88 172 ALA A CA 1
ATOM 1345 C C . ALA A 1 172 ? 1.201 -4.839 9.582 1.00 94.88 172 ALA A C 1
ATOM 1347 O O . ALA A 1 172 ? 2.291 -5.385 9.421 1.00 94.88 172 ALA A O 1
ATOM 1348 N N . ARG A 1 173 ? 1.122 -3.601 10.089 1.00 93.06 173 ARG A N 1
ATOM 1349 C CA . ARG A 1 173 ? 2.294 -2.832 10.550 1.00 93.06 173 ARG A CA 1
ATOM 1350 C C . ARG A 1 173 ? 2.817 -3.295 11.914 1.00 93.06 173 ARG A C 1
ATOM 1352 O O . ARG A 1 173 ? 3.878 -2.841 12.346 1.00 93.06 173 ARG A O 1
ATOM 1359 N N . ILE A 1 174 ? 2.099 -4.178 12.610 1.00 93.69 174 ILE A N 1
ATOM 1360 C CA . ILE A 1 174 ? 2.513 -4.732 13.900 1.00 93.69 174 ILE A CA 1
ATOM 1361 C C . ILE A 1 174 ? 3.451 -5.921 13.643 1.00 93.69 174 ILE A C 1
ATOM 1363 O O . ILE A 1 174 ? 3.041 -6.920 13.051 1.00 93.69 174 ILE A O 1
ATOM 1367 N N . PRO A 1 175 ? 4.715 -5.869 14.105 1.00 89.44 175 PRO A N 1
ATOM 1368 C CA . PRO A 1 175 ? 5.678 -6.920 13.810 1.00 89.44 175 PRO A CA 1
ATOM 1369 C C . PRO A 1 175 ? 5.234 -8.294 14.320 1.00 89.44 175 PRO A C 1
ATOM 1371 O O . PRO A 1 175 ? 4.866 -8.440 15.486 1.00 89.44 175 PRO A O 1
ATOM 1374 N N . ARG A 1 176 ? 5.405 -9.323 13.478 1.00 89.00 176 ARG A N 1
ATOM 1375 C CA . ARG A 1 176 ? 5.197 -10.746 13.819 1.00 89.00 176 ARG A CA 1
ATOM 1376 C C . ARG A 1 176 ? 3.752 -11.103 14.197 1.00 89.00 176 ARG A C 1
ATOM 1378 O O . ARG A 1 176 ? 3.546 -12.087 14.911 1.00 89.00 176 ARG A O 1
ATOM 1385 N N . LEU A 1 177 ? 2.772 -10.329 13.738 1.00 92.75 177 LEU A N 1
ATOM 1386 C CA . LEU A 1 177 ? 1.362 -10.679 13.857 1.00 92.75 177 LEU A CA 1
ATOM 1387 C C . LEU A 1 177 ? 0.970 -11.595 12.679 1.00 92.75 177 LEU A C 1
ATOM 1389 O O . LEU A 1 177 ? 1.126 -11.173 11.539 1.00 92.75 177 LEU A O 1
ATOM 1393 N N . PRO A 1 178 ? 0.536 -12.848 12.914 1.00 93.19 178 PRO A N 1
ATOM 1394 C CA . PRO A 1 178 ? 0.135 -13.747 11.829 1.00 93.19 178 PRO A CA 1
ATOM 1395 C C . PRO A 1 178 ? -1.173 -13.306 11.163 1.00 93.19 178 PRO A C 1
ATOM 1397 O O . PRO A 1 178 ? -2.091 -12.895 11.871 1.00 93.19 178 PRO A O 1
ATOM 1400 N N . ASP A 1 179 ? -1.299 -13.505 9.850 1.00 91.75 179 ASP A N 1
ATOM 1401 C CA . ASP A 1 179 ? -2.480 -13.091 9.071 1.00 91.75 179 ASP A CA 1
ATOM 1402 C C . ASP A 1 179 ? -3.793 -13.673 9.612 1.00 91.75 179 ASP A C 1
ATOM 1404 O O . ASP A 1 179 ? -4.736 -12.930 9.844 1.00 91.75 179 ASP A O 1
ATOM 1408 N N . GLY A 1 180 ? -3.832 -14.964 9.967 1.00 93.88 180 GLY A N 1
ATOM 1409 C CA . GLY A 1 180 ? -5.052 -15.565 10.530 1.00 93.88 180 GLY A CA 1
ATOM 1410 C C . GLY A 1 180 ? -5.503 -14.939 11.859 1.00 93.88 180 GLY A C 1
ATOM 1411 O O . GLY A 1 180 ? -6.686 -14.929 12.175 1.00 93.88 180 GLY A O 1
ATOM 1412 N N . VAL A 1 181 ? -4.575 -14.364 12.635 1.00 95.12 181 VAL A N 1
ATOM 1413 C CA . VAL A 1 181 ? -4.927 -13.603 13.846 1.00 95.12 181 VAL A CA 1
ATOM 1414 C C . VAL A 1 181 ? -5.503 -12.237 13.470 1.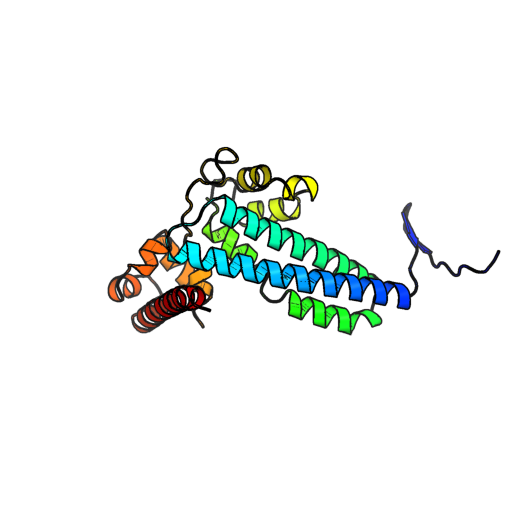00 95.12 181 VAL A C 1
ATOM 1416 O O . VAL A 1 181 ? -6.437 -11.770 14.117 1.00 95.12 181 VAL A O 1
ATOM 1419 N N . VAL A 1 182 ? -4.964 -11.597 12.428 1.00 96.31 182 VAL A N 1
ATOM 1420 C CA . VAL A 1 182 ? -5.510 -10.347 11.879 1.00 96.31 182 VAL A CA 1
ATOM 1421 C C . VAL A 1 182 ? -6.945 -10.565 11.404 1.00 96.31 182 VAL A C 1
ATOM 1423 O O . VAL A 1 182 ? -7.817 -9.789 11.792 1.00 96.31 182 VAL A O 1
ATOM 1426 N N . ASP A 1 183 ? -7.196 -11.643 10.658 1.00 95.62 183 ASP A N 1
ATOM 1427 C CA . ASP A 1 183 ? -8.526 -12.009 10.161 1.00 95.62 183 ASP A CA 1
ATOM 1428 C C . ASP A 1 183 ? -9.530 -12.144 11.317 1.00 95.62 183 ASP A C 1
ATOM 1430 O O . ASP A 1 183 ? -10.568 -11.483 11.310 1.00 95.62 183 ASP A O 1
ATOM 1434 N N . HIS A 1 184 ? -9.195 -12.900 12.372 1.00 96.62 184 HIS A N 1
ATOM 1435 C CA . HIS A 1 184 ? -10.079 -13.065 13.534 1.00 96.62 184 HIS A CA 1
ATOM 1436 C C . HIS A 1 184 ? -10.356 -11.750 14.282 1.00 96.62 184 HIS A C 1
ATOM 1438 O O . HIS A 1 184 ? -11.470 -11.524 14.760 1.00 96.62 184 HIS A O 1
ATOM 1444 N N . ILE A 1 185 ? -9.360 -10.863 14.403 1.00 97.00 185 ILE A N 1
ATOM 1445 C CA . ILE A 1 185 ? -9.546 -9.543 15.028 1.00 97.00 185 ILE A CA 1
ATOM 1446 C C . ILE A 1 185 ? -10.501 -8.705 14.177 1.00 97.00 185 ILE A C 1
ATOM 1448 O O . ILE A 1 185 ? -11.454 -8.120 14.699 1.00 97.00 185 ILE A O 1
ATOM 1452 N N . VAL A 1 186 ? -10.265 -8.643 12.869 1.00 96.31 186 VAL A N 1
ATOM 1453 C CA . VAL A 1 186 ? -11.115 -7.875 11.961 1.00 96.31 186 VAL A CA 1
ATOM 1454 C C . VAL A 1 186 ? -12.538 -8.430 11.949 1.00 96.31 186 VAL A C 1
ATOM 1456 O O . VAL A 1 186 ? -13.481 -7.649 12.054 1.00 96.31 186 VAL A O 1
ATOM 1459 N N . GLU A 1 187 ? -12.716 -9.748 11.914 1.00 95.38 187 GLU A N 1
ATOM 1460 C CA . GLU A 1 187 ? -14.031 -10.390 11.986 1.00 95.38 187 GLU A CA 1
ATOM 1461 C C . GLU A 1 187 ? -14.754 -10.060 13.303 1.00 95.38 187 GLU A C 1
ATOM 1463 O O . GLU A 1 187 ? -15.946 -9.742 13.308 1.00 95.38 187 GLU A O 1
ATOM 1468 N N . ARG A 1 188 ? -14.030 -10.056 14.432 1.00 96.69 188 ARG A N 1
ATOM 1469 C CA . ARG A 1 188 ? -14.597 -9.760 15.754 1.00 96.69 188 ARG A CA 1
ATOM 1470 C C . ARG A 1 188 ? -15.056 -8.311 15.901 1.00 96.69 188 ARG A C 1
ATOM 1472 O O . ARG A 1 188 ? -16.129 -8.064 16.456 1.00 96.69 188 ARG A O 1
ATOM 1479 N N . PHE A 1 189 ? -14.227 -7.350 15.499 1.00 97.12 189 PHE A N 1
ATOM 1480 C CA . PHE A 1 189 ? -14.464 -5.929 15.779 1.00 97.12 189 PHE A CA 1
ATOM 1481 C C . PHE A 1 189 ? -15.087 -5.181 14.594 1.00 97.12 189 PHE A C 1
ATOM 1483 O O . PHE A 1 189 ? -15.820 -4.213 14.799 1.00 97.12 189 PHE A O 1
ATOM 1490 N N . GLY A 1 190 ? -14.831 -5.616 13.364 1.00 95.12 190 GLY A N 1
ATOM 1491 C CA . GLY A 1 190 ? -15.384 -5.081 12.121 1.00 95.12 190 GLY A CA 1
ATOM 1492 C C . GLY A 1 190 ? -14.751 -3.782 11.615 1.00 95.12 190 GLY A C 1
ATOM 1493 O O . GLY A 1 190 ? -14.702 -3.584 10.406 1.00 95.12 190 GLY A O 1
ATOM 1494 N N . THR A 1 191 ? -14.278 -2.891 12.496 1.00 96.81 191 THR A N 1
ATOM 1495 C CA . THR A 1 191 ? -13.636 -1.623 12.096 1.00 96.81 191 THR A CA 1
ATOM 1496 C C . THR A 1 191 ? -12.415 -1.288 12.946 1.00 96.81 191 THR A C 1
ATOM 1498 O O . THR A 1 191 ? -12.378 -1.585 14.145 1.00 96.81 191 THR A O 1
ATOM 1501 N N . LEU A 1 192 ? -11.451 -0.574 12.356 1.00 97.44 192 LEU A N 1
ATOM 1502 C CA . LEU A 1 192 ? -10.239 -0.109 13.036 1.00 97.44 192 LEU A CA 1
ATOM 1503 C C . LEU A 1 192 ? -10.567 0.695 14.295 1.00 97.44 192 LEU A C 1
ATOM 1505 O O . LEU A 1 192 ? -9.989 0.453 15.352 1.00 97.44 192 LEU A O 1
ATOM 1509 N N . SER A 1 193 ? -11.535 1.606 14.214 1.00 96.19 193 SER A N 1
ATOM 1510 C CA . SER A 1 193 ? -11.951 2.456 15.333 1.00 96.19 193 SER A CA 1
ATOM 1511 C C . SER A 1 193 ? -12.432 1.633 16.535 1.00 96.19 193 SER A C 1
ATOM 1513 O O . SER A 1 193 ? -12.182 2.002 17.686 1.00 96.19 193 SER A O 1
ATOM 1515 N N . LYS A 1 194 ? -13.082 0.484 16.298 1.00 97.56 194 LYS A N 1
ATOM 1516 C CA . LYS A 1 194 ? -13.470 -0.455 17.362 1.00 97.56 194 LYS A CA 1
ATOM 1517 C C . LYS A 1 194 ? -12.267 -1.231 17.897 1.00 97.56 194 LYS A C 1
ATOM 1519 O O . LYS A 1 194 ? -12.126 -1.319 19.114 1.00 97.56 194 LYS A O 1
ATOM 1524 N N . ILE A 1 195 ? -11.374 -1.704 17.025 1.00 97.69 195 ILE A N 1
ATOM 1525 C CA . ILE A 1 195 ? -10.128 -2.390 17.417 1.00 97.69 195 ILE A CA 1
ATOM 1526 C C . ILE A 1 195 ? -9.268 -1.480 18.307 1.00 97.69 195 ILE A C 1
ATOM 1528 O O . ILE A 1 195 ? -8.795 -1.889 19.364 1.00 97.69 195 ILE A O 1
ATOM 1532 N N . MET A 1 196 ? -9.110 -0.209 17.936 1.00 96.00 196 MET A N 1
ATOM 1533 C CA . MET A 1 196 ? -8.335 0.764 18.709 1.00 96.00 196 MET A CA 1
ATOM 1534 C C . MET A 1 196 ? -8.935 1.044 20.092 1.00 96.00 196 MET A C 1
ATOM 1536 O O . MET A 1 196 ? -8.191 1.307 21.042 1.00 96.00 196 MET A O 1
ATOM 1540 N N . ARG A 1 197 ? -10.265 0.978 20.231 1.00 96.38 197 ARG A N 1
ATOM 1541 C CA . ARG A 1 197 ? -10.973 1.169 21.508 1.00 96.38 197 ARG A CA 1
ATOM 1542 C C . ARG A 1 197 ? -11.001 -0.090 22.377 1.00 96.38 197 ARG A C 1
ATOM 1544 O O . ARG A 1 197 ? -11.133 0.059 23.589 1.00 96.38 197 ARG A O 1
ATOM 1551 N N . ALA A 1 198 ? -10.829 -1.275 21.791 1.00 97.31 198 ALA A N 1
ATOM 1552 C CA . ALA A 1 198 ? -10.821 -2.552 22.500 1.00 97.31 198 ALA A CA 1
ATOM 1553 C C . ALA A 1 198 ? -9.798 -2.569 23.647 1.00 97.31 198 ALA A C 1
ATOM 1555 O O . ALA A 1 198 ? -8.692 -2.019 23.532 1.00 97.31 198 ALA A O 1
ATOM 1556 N N . THR A 1 199 ? -10.171 -3.167 24.774 1.00 96.88 199 THR A N 1
ATOM 1557 C CA . THR A 1 199 ? -9.265 -3.392 25.903 1.00 96.88 199 THR A CA 1
ATOM 1558 C C . THR A 1 199 ? -8.314 -4.555 25.611 1.00 96.88 199 THR A C 1
ATOM 1560 O O . THR A 1 199 ? -8.457 -5.259 24.614 1.00 96.88 199 THR A O 1
ATOM 1563 N N . ILE A 1 200 ? -7.299 -4.744 26.461 1.00 96.94 200 ILE A N 1
ATOM 1564 C CA . ILE A 1 200 ? -6.405 -5.907 26.338 1.00 96.94 200 ILE A CA 1
ATOM 1565 C C . ILE A 1 200 ? -7.208 -7.199 26.516 1.00 96.94 200 ILE A C 1
ATOM 1567 O O . ILE A 1 200 ? -6.989 -8.132 25.755 1.00 96.94 200 ILE A O 1
ATOM 1571 N N . ASP A 1 201 ? -8.161 -7.214 27.450 1.00 97.19 201 ASP A N 1
ATOM 1572 C CA . ASP A 1 201 ? -9.014 -8.374 27.717 1.00 97.19 201 ASP A CA 1
ATOM 1573 C C . ASP A 1 201 ? -9.912 -8.684 26.505 1.00 97.19 201 ASP A C 1
ATOM 1575 O O . ASP A 1 201 ? -9.971 -9.826 26.061 1.00 97.19 201 ASP A O 1
ATOM 1579 N N . ASP A 1 202 ? -10.509 -7.661 25.873 1.00 97.25 202 ASP A N 1
ATOM 1580 C CA . ASP A 1 202 ? -11.310 -7.850 24.649 1.00 97.25 202 ASP A CA 1
ATOM 1581 C C . ASP A 1 202 ? -10.495 -8.461 23.494 1.00 97.25 202 ASP A C 1
ATOM 1583 O O . ASP A 1 202 ? -11.038 -9.191 22.665 1.00 97.25 202 ASP A O 1
ATOM 1587 N N . LEU A 1 203 ? -9.208 -8.107 23.397 1.00 96.50 203 LEU A N 1
ATOM 1588 C CA . LEU A 1 203 ? -8.292 -8.635 22.383 1.00 96.50 203 LEU A CA 1
ATOM 1589 C C . LEU A 1 203 ? -7.800 -10.044 22.738 1.00 96.50 203 LEU A C 1
ATOM 1591 O O . LEU A 1 203 ? -7.606 -10.846 21.831 1.00 96.50 203 LEU A O 1
ATOM 1595 N N . ASP A 1 204 ? -7.582 -10.341 24.020 1.00 97.00 204 ASP A N 1
ATOM 1596 C CA . ASP A 1 204 ? -7.186 -11.669 24.510 1.00 97.00 204 ASP A CA 1
ATOM 1597 C C . ASP A 1 204 ? -8.270 -12.722 24.235 1.00 97.00 204 ASP A C 1
ATOM 1599 O O . ASP A 1 204 ? -7.954 -13.845 23.844 1.00 97.00 204 ASP A O 1
ATOM 1603 N N . ASP A 1 205 ? -9.541 -12.322 24.326 1.00 96.19 205 ASP A N 1
ATOM 1604 C CA . ASP A 1 205 ? -10.710 -13.159 24.030 1.00 96.19 205 ASP A CA 1
ATOM 1605 C C . ASP A 1 205 ? -10.837 -13.571 22.545 1.00 96.19 205 ASP A C 1
ATOM 1607 O O . ASP A 1 205 ? -11.678 -14.409 22.202 1.00 96.19 205 ASP A O 1
ATOM 1611 N N . VAL A 1 206 ? -10.040 -12.992 21.639 1.00 96.50 206 VAL A N 1
ATOM 1612 C CA . VAL A 1 206 ? -10.036 -13.359 20.215 1.00 96.50 206 VAL A CA 1
ATOM 1613 C C . VAL A 1 206 ? -9.170 -14.594 19.982 1.00 96.50 206 VAL A C 1
ATOM 1615 O O . VAL A 1 206 ? -8.013 -14.662 20.407 1.00 96.50 206 VAL A O 1
ATOM 1618 N N . ASP A 1 207 ? -9.715 -15.563 19.242 1.00 92.75 207 ASP A N 1
ATOM 1619 C CA . ASP A 1 207 ? -9.035 -16.829 18.984 1.00 92.75 207 ASP A CA 1
ATOM 1620 C C . ASP A 1 207 ? -7.658 -16.624 18.331 1.00 92.75 207 ASP A C 1
ATOM 1622 O O . ASP A 1 207 ? -7.495 -15.920 17.331 1.00 92.75 207 ASP A O 1
ATOM 1626 N N . GLY A 1 208 ? -6.641 -17.249 18.922 1.00 90.19 208 GLY A N 1
ATOM 1627 C CA . GLY A 1 208 ? -5.259 -17.151 18.469 1.00 90.19 208 GLY A CA 1
ATOM 1628 C C . GLY A 1 208 ? -4.508 -15.873 18.868 1.00 90.19 208 GLY A C 1
ATOM 1629 O O . GLY A 1 208 ? -3.315 -15.794 18.570 1.00 90.19 208 GLY A O 1
ATOM 1630 N N . VAL A 1 209 ? -5.107 -14.902 19.570 1.00 93.00 209 VAL A N 1
ATOM 1631 C CA . VAL A 1 209 ? -4.378 -13.714 20.059 1.00 93.00 209 VAL A CA 1
ATOM 1632 C C . VAL A 1 209 ? -3.556 -14.074 21.298 1.00 93.00 209 VAL A C 1
ATOM 1634 O O . VAL A 1 209 ? -2.330 -14.219 21.200 1.00 93.00 209 VAL A O 1
ATOM 1637 N N . GLY A 1 210 ? -4.207 -14.280 22.442 1.00 93.62 210 GLY A N 1
ATOM 1638 C CA . GLY A 1 210 ? -3.537 -14.472 23.724 1.00 93.62 210 GLY A CA 1
ATOM 1639 C C . GLY A 1 210 ? -2.945 -13.176 24.306 1.00 93.62 210 GLY A C 1
ATOM 1640 O O . GLY A 1 210 ? -2.512 -12.273 23.583 1.00 93.62 210 GLY A O 1
ATOM 1641 N N . GLU A 1 211 ? -2.825 -13.121 25.630 1.00 94.31 211 GLU A N 1
ATOM 1642 C CA . GLU A 1 211 ? -2.504 -11.920 26.415 1.00 94.31 211 GLU A CA 1
ATOM 1643 C C . GLU A 1 211 ? -1.241 -11.177 25.936 1.00 94.31 211 GLU A C 1
ATOM 1645 O O . GLU A 1 211 ? -1.180 -9.945 25.892 1.00 94.31 211 GLU A O 1
ATOM 1650 N N . THR A 1 212 ? -0.208 -11.923 25.530 1.00 94.00 212 THR A N 1
ATOM 1651 C CA . THR A 1 212 ? 1.048 -11.333 25.035 1.00 94.00 212 THR A CA 1
ATOM 1652 C C . THR A 1 212 ? 0.851 -10.610 23.701 1.00 94.00 212 THR A C 1
ATOM 1654 O O . THR A 1 212 ? 1.375 -9.508 23.525 1.00 94.00 212 THR A O 1
ATOM 1657 N N . ARG A 1 213 ? 0.090 -11.191 22.760 1.00 94.25 213 ARG A N 1
ATOM 1658 C CA . ARG A 1 213 ? -0.194 -10.532 21.476 1.00 94.25 213 ARG A CA 1
ATOM 1659 C C . ARG A 1 213 ? -1.177 -9.386 21.666 1.00 94.25 213 ARG A C 1
ATOM 1661 O O . ARG A 1 213 ? -0.963 -8.342 21.064 1.00 94.25 213 ARG A O 1
ATOM 1668 N N . ALA A 1 214 ? -2.173 -9.532 22.539 1.00 96.38 214 ALA A N 1
ATOM 1669 C CA . ALA A 1 214 ? -3.127 -8.471 22.859 1.00 96.38 214 ALA A CA 1
ATOM 1670 C C . ALA A 1 214 ? -2.413 -7.187 23.320 1.00 96.38 214 ALA A C 1
ATOM 1672 O O . ALA A 1 214 ? -2.664 -6.103 22.788 1.00 96.38 214 ALA A O 1
ATOM 1673 N N . ARG A 1 215 ? -1.435 -7.313 24.232 1.00 95.50 215 ARG A N 1
ATOM 1674 C CA . ARG A 1 215 ? -0.566 -6.192 24.636 1.00 95.50 215 ARG A CA 1
ATOM 1675 C C . ARG A 1 215 ? 0.228 -5.618 23.466 1.00 95.50 215 ARG A C 1
ATOM 1677 O O . ARG A 1 215 ? 0.206 -4.408 23.257 1.00 95.50 215 ARG A O 1
ATOM 1684 N N . ALA A 1 216 ? 0.892 -6.472 22.685 1.00 95.12 216 ALA A N 1
ATOM 1685 C CA . ALA A 1 216 ? 1.694 -6.036 21.542 1.00 95.12 216 ALA A CA 1
ATOM 1686 C C . ALA A 1 216 ? 0.859 -5.281 20.492 1.00 95.12 216 ALA A C 1
ATOM 1688 O O . ALA A 1 216 ? 1.326 -4.281 19.944 1.00 95.12 216 ALA A O 1
ATOM 1689 N N . ILE A 1 217 ? -0.380 -5.722 20.253 1.00 96.12 217 ILE A N 1
ATOM 1690 C CA . ILE A 1 217 ? -1.332 -5.067 19.354 1.00 96.12 217 ILE A CA 1
ATOM 1691 C C . ILE A 1 217 ? -1.720 -3.700 19.901 1.00 96.12 217 ILE A C 1
ATOM 1693 O O . ILE A 1 217 ? -1.598 -2.699 19.193 1.00 96.12 217 ILE A O 1
ATOM 1697 N N . LYS A 1 218 ? -2.130 -3.636 21.172 1.00 95.56 218 LYS A N 1
ATOM 1698 C CA . LYS A 1 218 ? -2.553 -2.383 21.801 1.00 95.56 218 LYS A CA 1
ATOM 1699 C C . LYS A 1 218 ? -1.438 -1.339 21.800 1.00 95.56 218 LYS A C 1
ATOM 1701 O O . LYS A 1 218 ? -1.667 -0.190 21.427 1.00 95.56 218 LYS A O 1
ATOM 1706 N N . GLU A 1 219 ? -0.225 -1.744 22.163 1.00 95.06 219 GLU A N 1
ATOM 1707 C CA . GLU A 1 219 ? 0.951 -0.876 22.114 1.00 95.06 219 GLU A CA 1
ATOM 1708 C C . GLU A 1 219 ? 1.317 -0.474 20.680 1.00 95.06 219 GLU A C 1
ATOM 1710 O O . GLU A 1 219 ? 1.671 0.677 20.436 1.00 95.06 219 GLU A O 1
ATOM 1715 N N . GLY A 1 220 ? 1.235 -1.405 19.724 1.00 94.31 220 GLY A N 1
ATOM 1716 C CA . GLY A 1 220 ? 1.503 -1.145 18.310 1.00 94.31 220 GLY A CA 1
ATOM 1717 C C . GLY A 1 220 ? 0.584 -0.069 17.740 1.00 94.31 220 GLY A C 1
ATOM 1718 O O . GLY A 1 220 ? 1.067 0.911 17.176 1.00 94.31 220 GLY A O 1
ATOM 1719 N N . LEU A 1 221 ? -0.723 -0.207 17.965 1.00 94.25 221 LEU A N 1
ATOM 1720 C CA . LEU A 1 221 ? -1.723 0.773 17.540 1.00 94.25 221 LEU A CA 1
ATOM 1721 C C . LEU A 1 221 ? -1.556 2.122 18.260 1.00 94.25 221 LEU A C 1
ATOM 1723 O O . LEU A 1 221 ? -1.675 3.162 17.615 1.00 94.25 221 LEU A O 1
ATOM 1727 N N . SER A 1 222 ? -1.219 2.128 19.558 1.00 93.69 222 SER A N 1
ATOM 1728 C CA . SER A 1 222 ? -0.935 3.373 20.297 1.00 93.69 222 SER A CA 1
ATOM 1729 C C . SER A 1 222 ? 0.252 4.126 19.698 1.00 93.69 222 SER A C 1
ATOM 1731 O O . SER A 1 222 ? 0.152 5.320 19.433 1.00 93.69 222 SER A O 1
ATOM 1733 N N . ARG A 1 223 ? 1.354 3.426 19.396 1.00 92.81 223 ARG A N 1
ATOM 1734 C CA . ARG A 1 223 ? 2.535 4.038 18.766 1.00 92.81 223 ARG A CA 1
ATOM 1735 C C . ARG A 1 223 ? 2.226 4.617 17.388 1.00 92.81 223 ARG A C 1
ATOM 1737 O O . ARG A 1 223 ? 2.720 5.692 17.060 1.00 92.81 223 ARG A O 1
ATOM 1744 N N . LEU A 1 224 ? 1.414 3.926 16.584 1.00 90.81 224 LEU A N 1
ATOM 1745 C CA . LEU A 1 224 ? 0.975 4.435 15.281 1.00 90.81 224 LEU A CA 1
ATOM 1746 C C . LEU A 1 224 ? 0.133 5.712 15.435 1.00 90.81 224 LEU A C 1
ATOM 1748 O O . LEU A 1 224 ? 0.353 6.682 14.708 1.00 90.81 224 LEU A O 1
ATOM 1752 N N . ALA A 1 225 ? -0.771 5.747 16.418 1.00 90.00 225 ALA A N 1
ATOM 1753 C CA . ALA A 1 225 ? -1.570 6.930 16.728 1.00 90.00 225 ALA A CA 1
ATOM 1754 C C . ALA A 1 225 ? -0.718 8.112 17.215 1.00 90.00 225 ALA A C 1
ATOM 1756 O O . ALA A 1 225 ? -0.889 9.237 16.751 1.00 90.00 225 ALA A O 1
ATOM 1757 N N . GLU A 1 226 ? 0.248 7.862 18.096 1.00 90.00 226 GLU A N 1
ATOM 1758 C CA . GLU A 1 226 ? 1.184 8.882 18.578 1.00 90.00 226 GLU A CA 1
ATOM 1759 C C . GLU A 1 226 ? 2.043 9.452 17.440 1.00 90.00 226 GLU A C 1
ATOM 1761 O O . GLU A 1 226 ? 2.199 10.671 17.332 1.00 90.00 226 GLU A O 1
ATOM 1766 N N . ALA A 1 227 ? 2.553 8.595 16.549 1.00 86.56 227 ALA A N 1
ATOM 1767 C CA . ALA A 1 227 ? 3.327 9.020 15.385 1.00 86.56 227 ALA A CA 1
ATOM 1768 C C . ALA A 1 227 ? 2.499 9.886 14.419 1.00 86.56 227 ALA A C 1
ATOM 1770 O O . ALA A 1 227 ? 3.004 10.887 13.907 1.00 86.56 227 ALA A O 1
ATOM 1771 N N . SER A 1 228 ? 1.221 9.545 14.214 1.00 80.50 228 SER A N 1
ATOM 1772 C CA . SER A 1 228 ? 0.277 10.354 13.430 1.00 80.50 228 SER A CA 1
ATOM 1773 C C . SER A 1 228 ? 0.128 11.770 14.001 1.00 80.50 228 SER A C 1
ATOM 1775 O O . SER A 1 228 ? 0.211 12.753 13.262 1.00 80.50 228 SER A O 1
ATOM 1777 N N . ILE A 1 229 ? -0.019 11.885 15.326 1.00 75.75 229 ILE A N 1
ATOM 1778 C CA . ILE A 1 229 ? -0.171 13.171 16.017 1.00 75.75 229 ILE A CA 1
ATOM 1779 C C . ILE A 1 229 ? 1.113 14.001 15.926 1.00 75.75 229 ILE A C 1
ATOM 1781 O O . ILE A 1 229 ? 1.049 15.198 15.650 1.00 75.75 229 ILE A O 1
ATOM 1785 N N . LEU A 1 230 ? 2.279 13.390 16.143 1.00 72.56 230 LEU A N 1
ATOM 1786 C CA . LEU A 1 230 ? 3.564 14.094 16.098 1.00 72.56 230 LEU A CA 1
ATOM 1787 C C . LEU A 1 230 ? 3.903 14.593 14.689 1.00 72.56 230 LEU A C 1
ATOM 1789 O O . LEU A 1 230 ? 4.405 15.707 14.550 1.00 72.56 230 LEU A O 1
ATOM 1793 N N . GLY A 1 231 ? 3.542 13.831 13.653 1.00 60.81 231 GLY A N 1
ATOM 1794 C CA . GLY A 1 231 ? 3.672 14.253 12.257 1.00 60.81 231 GLY A CA 1
ATOM 1795 C C . GLY A 1 231 ? 2.829 15.480 11.879 1.00 60.81 231 GLY A C 1
ATOM 1796 O O . GLY A 1 231 ? 3.021 16.023 10.799 1.00 60.81 231 GLY A O 1
ATOM 1797 N N . ARG A 1 232 ? 1.913 15.953 12.742 1.00 57.12 232 ARG A N 1
ATOM 1798 C CA . ARG A 1 232 ? 1.190 17.225 12.544 1.00 57.12 232 ARG A CA 1
ATOM 1799 C C . ARG A 1 232 ? 2.037 18.464 12.865 1.00 57.12 232 ARG A C 1
ATOM 1801 O O . ARG A 1 232 ? 1.642 19.564 12.487 1.00 57.12 232 ARG A O 1
ATOM 1808 N N . TYR A 1 233 ? 3.139 18.306 13.602 1.00 48.69 233 TYR A N 1
ATOM 1809 C CA . TYR A 1 233 ? 3.955 19.413 14.123 1.00 48.69 233 TYR A CA 1
ATOM 1810 C C . TYR A 1 233 ? 5.356 19.515 13.497 1.00 48.69 233 TYR A C 1
ATOM 1812 O O . TYR A 1 233 ? 6.102 20.428 13.861 1.00 48.69 233 TYR A O 1
ATOM 1820 N N . SER A 1 234 ? 5.717 18.597 12.595 1.00 41.97 234 SER A N 1
ATOM 1821 C CA . SER A 1 234 ? 6.950 18.633 11.791 1.00 41.97 234 SER A CA 1
ATOM 1822 C C . SER A 1 234 ? 6.669 19.134 10.384 1.00 41.97 234 SER A C 1
ATOM 1824 O O . SER A 1 234 ? 7.451 19.976 9.900 1.00 41.97 234 SER A O 1
#